Protein AF-A0A2Z6P3P8-F1 (afdb_monomer)

InterPro domains:
  IPR026992 Non-haem dioxygenase, N-terminal domain [PF14226] (1-54)
  IPR027443 Isopenicillin N synthase-like superfamily [G3DSA:2.60.120.330] (1-98)
  IPR027443 Isopenicillin N synthase-like superfamily [G3DSA:2.60.120.330] (99-161)
  IPR044861 Isopenicillin N synthase-like, Fe(2+) 2OG dioxygenase domain [PF03171] (94-130)
  IPR050295 Plant 2-oxoglutarate-dependent oxidoreductases [PTHR47991] (1-89)

Organism: Trifolium subterraneum (NCBI:txid3900)

Mean predicted aligned error: 6.06 Å

pLDDT: mean 86.42, std 10.72, range [53.69, 98.12]

Radius of gyration: 18.88 Å; Cα contacts (8 Å, |Δi|>4): 179; chains: 1; bounding box: 46×38×55 Å

Structure (mmCIF, N/CA/C/O backbone):
data_AF-A0A2Z6P3P8-F1
#
_entry.id   AF-A0A2Z6P3P8-F1
#
loop_
_atom_site.group_PDB
_atom_site.id
_atom_site.type_symbol
_atom_site.label_atom_id
_atom_site.label_alt_id
_atom_site.label_comp_id
_atom_site.label_asym_id
_atom_site.label_entity_id
_atom_site.label_seq_id
_atom_site.pdbx_PDB_ins_code
_atom_site.Cartn_x
_atom_site.Cartn_y
_atom_site.Cartn_z
_atom_site.occupancy
_atom_site.B_iso_or_equiv
_atom_site.auth_seq_id
_atom_site.auth_comp_id
_atom_site.auth_asym_id
_atom_site.auth_atom_id
_atom_site.pdbx_PDB_model_num
ATOM 1 N N . MET A 1 1 ? 9.567 -2.457 -23.715 1.00 76.31 1 MET A N 1
ATOM 2 C CA . MET A 1 1 ? 10.418 -1.290 -24.045 1.00 76.31 1 MET A CA 1
ATOM 3 C C . MET A 1 1 ? 11.880 -1.711 -23.979 1.00 76.31 1 MET A C 1
ATOM 5 O O . MET A 1 1 ? 12.210 -2.439 -23.042 1.00 76.31 1 MET A O 1
ATOM 9 N N . PRO A 1 2 ? 12.729 -1.276 -24.926 1.00 88.25 2 PRO A N 1
ATOM 10 C CA . PRO A 1 2 ? 14.183 -1.419 -24.839 1.00 88.25 2 PRO A CA 1
ATOM 11 C C . PRO A 1 2 ? 14.744 -0.870 -23.524 1.00 88.25 2 PRO A C 1
ATOM 13 O O . PRO A 1 2 ? 14.122 -0.011 -22.885 1.00 88.25 2 PRO A O 1
ATOM 16 N N . MET A 1 3 ? 15.900 -1.380 -23.104 1.00 88.12 3 MET A N 1
ATOM 17 C CA . MET A 1 3 ? 16.490 -1.041 -21.807 1.00 88.12 3 MET A CA 1
ATOM 18 C C . MET A 1 3 ? 16.792 0.458 -21.694 1.00 88.12 3 MET A C 1
ATOM 20 O O . MET A 1 3 ? 16.523 1.061 -20.660 1.00 88.12 3 MET A O 1
ATOM 24 N N . GLU A 1 4 ? 17.242 1.076 -22.780 1.00 89.31 4 GLU A N 1
ATOM 25 C CA . GLU A 1 4 ? 17.589 2.496 -22.877 1.00 89.31 4 GLU A CA 1
ATOM 26 C C . GLU A 1 4 ? 16.375 3.387 -22.588 1.00 89.31 4 GLU A C 1
ATOM 28 O O . GLU A 1 4 ? 16.493 4.401 -21.907 1.00 89.31 4 GLU A O 1
ATOM 33 N N . MET A 1 5 ? 15.182 2.980 -23.041 1.00 88.81 5 MET A N 1
ATOM 34 C CA . MET A 1 5 ? 13.940 3.691 -22.722 1.00 88.81 5 MET A CA 1
ATOM 35 C C . MET A 1 5 ? 13.542 3.497 -21.259 1.00 88.81 5 MET A C 1
ATOM 37 O O . MET A 1 5 ? 13.125 4.448 -20.606 1.00 88.81 5 MET A O 1
ATOM 41 N N . LYS A 1 6 ? 13.678 2.277 -20.718 1.00 89.44 6 LYS A N 1
ATOM 42 C CA . LYS A 1 6 ? 13.354 2.001 -19.307 1.00 89.44 6 LYS A CA 1
ATOM 43 C C . LYS A 1 6 ? 14.257 2.789 -18.352 1.00 89.44 6 LYS A C 1
ATOM 45 O O . LYS A 1 6 ? 13.781 3.275 -17.330 1.00 89.44 6 LYS A O 1
ATOM 50 N N . GLN A 1 7 ? 15.532 2.963 -18.704 1.00 90.12 7 GLN A N 1
ATOM 51 C CA . GLN A 1 7 ? 16.510 3.705 -17.902 1.00 90.12 7 GLN A CA 1
ATOM 52 C C . GLN A 1 7 ? 16.176 5.193 -17.745 1.00 90.12 7 GLN A C 1
ATOM 54 O O . GLN A 1 7 ? 16.501 5.769 -16.711 1.00 90.12 7 GLN A O 1
ATOM 59 N N . GLN A 1 8 ? 15.463 5.803 -18.698 1.00 91.38 8 GLN A N 1
ATOM 60 C CA . GLN A 1 8 ? 14.979 7.188 -18.560 1.00 91.38 8 GLN A CA 1
ATOM 61 C C . GLN A 1 8 ? 14.048 7.357 -17.354 1.00 91.38 8 GLN A C 1
ATOM 63 O O . GLN A 1 8 ? 13.955 8.436 -16.772 1.00 91.38 8 GLN A O 1
ATOM 68 N N . TYR A 1 9 ? 13.394 6.268 -16.958 1.00 92.75 9 TYR A N 1
ATOM 69 C CA . TYR A 1 9 ? 12.487 6.214 -15.826 1.00 92.75 9 TYR A CA 1
ATOM 70 C C . TYR A 1 9 ? 13.101 5.530 -14.608 1.00 92.75 9 TYR A C 1
ATOM 72 O O . TYR A 1 9 ? 12.368 5.231 -13.670 1.00 92.75 9 TYR A O 1
ATOM 80 N N . ALA A 1 10 ? 14.409 5.255 -14.600 1.00 91.62 10 ALA A N 1
ATOM 81 C CA . ALA A 1 10 ? 15.055 4.557 -13.497 1.00 91.62 10 ALA A CA 1
ATOM 82 C C . ALA A 1 10 ? 14.809 5.271 -12.160 1.00 91.62 10 ALA A C 1
ATOM 84 O O . ALA A 1 10 ? 14.754 6.504 -12.078 1.00 91.62 10 ALA A O 1
ATOM 85 N N . ASN A 1 11 ? 14.646 4.486 -11.106 1.00 91.00 11 ASN A N 1
ATOM 86 C CA . ASN A 1 11 ? 14.575 4.990 -9.744 1.00 91.00 11 ASN A CA 1
ATOM 87 C C . ASN A 1 11 ? 15.940 5.518 -9.253 1.00 91.00 11 ASN A C 1
ATOM 89 O O . ASN A 1 11 ? 16.913 5.574 -10.007 1.00 91.00 11 ASN A O 1
ATOM 93 N N . SER A 1 12 ? 16.009 5.964 -7.997 1.00 85.12 12 SER A N 1
ATOM 94 C CA . SER A 1 12 ? 17.255 6.431 -7.377 1.00 85.12 12 SER A CA 1
ATOM 95 C C . SER A 1 12 ? 17.500 5.715 -6.043 1.00 85.12 12 SER A C 1
ATOM 97 O O . SER A 1 12 ? 16.593 5.097 -5.493 1.00 85.12 12 SER A O 1
ATOM 99 N N . PRO A 1 13 ? 18.690 5.848 -5.433 1.00 80.62 13 PRO A N 1
ATOM 100 C CA . PRO A 1 13 ? 18.918 5.328 -4.083 1.00 80.62 13 PRO A CA 1
ATOM 101 C C . PRO A 1 13 ? 18.002 5.932 -3.002 1.00 80.62 13 PRO A C 1
ATOM 103 O O . PRO A 1 13 ? 17.886 5.369 -1.918 1.00 80.62 13 PRO A O 1
ATOM 106 N N . THR A 1 14 ? 17.366 7.078 -3.270 1.00 79.88 14 THR A N 1
ATOM 107 C CA . THR A 1 14 ? 16.515 7.799 -2.309 1.00 79.88 14 THR A CA 1
ATOM 108 C C . THR A 1 14 ? 15.022 7.519 -2.478 1.00 79.88 14 THR A C 1
ATOM 110 O O . THR A 1 14 ? 14.249 7.795 -1.562 1.00 79.88 14 THR A O 1
ATOM 113 N N . THR A 1 15 ? 14.590 6.968 -3.616 1.00 82.75 15 THR A N 1
ATOM 114 C CA . THR A 1 15 ? 13.186 6.623 -3.873 1.00 82.75 15 THR A CA 1
ATOM 115 C C . THR A 1 15 ? 13.066 5.394 -4.761 1.00 82.75 15 THR A C 1
ATOM 117 O O . THR A 1 15 ? 13.853 5.190 -5.676 1.00 82.75 15 THR A O 1
ATOM 120 N N . TYR A 1 16 ? 12.020 4.604 -4.538 1.00 84.00 16 TYR A N 1
ATOM 121 C CA . TYR A 1 16 ? 11.693 3.456 -5.381 1.00 84.00 16 TYR A CA 1
ATOM 122 C C . TYR A 1 16 ? 10.842 3.846 -6.596 1.00 84.00 16 TYR A C 1
ATOM 124 O O . TYR A 1 16 ? 10.565 2.985 -7.422 1.00 84.00 16 TYR A O 1
ATOM 132 N N . GLU A 1 17 ? 10.415 5.108 -6.710 1.00 91.94 17 GLU A N 1
ATOM 133 C CA . GLU A 1 17 ? 9.597 5.576 -7.829 1.00 91.94 17 GLU A CA 1
ATOM 134 C C . GLU A 1 17 ? 10.347 5.501 -9.165 1.00 91.94 17 GLU A C 1
ATOM 136 O O . GLU A 1 17 ? 11.476 5.978 -9.302 1.00 91.94 17 GLU A O 1
ATOM 141 N N . GLY A 1 18 ? 9.679 4.924 -10.161 1.00 93.81 18 GLY A N 1
ATOM 142 C CA . GLY A 1 18 ? 10.226 4.611 -11.470 1.00 93.81 18 GLY A CA 1
ATOM 143 C C . GLY A 1 18 ? 10.543 3.125 -11.645 1.00 93.81 18 GLY A C 1
ATOM 144 O O . GLY A 1 18 ? 10.091 2.264 -10.887 1.00 93.81 18 GLY A O 1
ATOM 145 N N . TYR A 1 19 ? 11.316 2.834 -12.685 1.00 93.50 19 TYR A N 1
ATOM 146 C CA . TYR A 1 19 ? 11.790 1.500 -13.036 1.00 93.50 19 TYR A CA 1
ATOM 147 C C . TYR A 1 19 ? 12.952 1.058 -12.139 1.00 93.50 19 TYR A C 1
ATOM 149 O O . TYR A 1 19 ? 13.876 1.829 -11.875 1.00 93.50 19 TYR A O 1
ATOM 157 N N . GLY A 1 20 ? 12.940 -0.203 -11.716 1.00 89.88 20 GLY A N 1
ATOM 158 C CA . GLY A 1 20 ? 14.024 -0.815 -10.957 1.00 89.88 20 GLY A CA 1
ATOM 159 C C . GLY A 1 20 ? 14.044 -2.334 -11.076 1.00 89.88 20 GLY A C 1
ATOM 160 O O . GLY A 1 20 ? 13.063 -2.954 -11.470 1.00 89.88 20 GLY A O 1
ATOM 161 N N . SER A 1 21 ? 15.175 -2.931 -10.709 1.00 80.94 21 SER A N 1
ATOM 162 C CA . SER A 1 21 ? 15.396 -4.387 -10.702 1.00 80.94 21 SER A CA 1
ATOM 163 C C . SER A 1 21 ? 15.927 -4.904 -9.360 1.00 80.94 21 SER A C 1
ATOM 165 O O . SER A 1 21 ? 16.334 -6.055 -9.236 1.00 80.94 21 SER A O 1
ATOM 167 N N . ARG A 1 22 ? 15.987 -4.032 -8.341 1.00 69.19 22 ARG A N 1
ATOM 168 C CA . ARG A 1 22 ? 16.572 -4.333 -7.029 1.00 69.19 22 ARG A CA 1
ATOM 169 C C . ARG A 1 22 ? 15.714 -3.767 -5.908 1.00 69.19 22 ARG A C 1
ATOM 171 O O . ARG A 1 22 ? 15.564 -2.554 -5.799 1.00 69.19 22 ARG A O 1
ATOM 178 N N . LEU A 1 23 ? 15.219 -4.644 -5.042 1.00 61.22 23 LEU A N 1
ATOM 179 C CA . LEU A 1 23 ? 14.704 -4.284 -3.724 1.00 61.22 23 LEU A CA 1
ATOM 180 C C . LEU A 1 23 ? 15.724 -4.767 -2.684 1.00 61.22 23 LEU A C 1
ATOM 182 O O . LEU A 1 23 ? 15.666 -5.898 -2.223 1.00 61.22 23 LEU A O 1
ATOM 186 N N . GLY A 1 24 ? 16.721 -3.936 -2.374 1.00 55.34 24 GLY A N 1
ATOM 187 C CA . GLY A 1 24 ? 17.776 -4.276 -1.413 1.00 55.34 24 GLY A CA 1
ATOM 188 C C . GLY A 1 24 ? 19.022 -3.410 -1.590 1.00 55.34 24 GLY A C 1
ATOM 189 O O . GLY A 1 24 ? 19.514 -3.249 -2.704 1.00 55.34 24 GLY A O 1
ATOM 190 N N . VAL A 1 25 ? 19.515 -2.830 -0.493 1.00 57.59 25 VAL A N 1
ATOM 191 C CA . VAL A 1 25 ? 20.665 -1.901 -0.480 1.00 57.59 25 VAL A CA 1
ATOM 192 C C . VAL A 1 25 ? 21.932 -2.512 0.129 1.00 57.59 25 VAL A C 1
ATOM 194 O O . VAL A 1 25 ? 22.992 -1.892 0.098 1.00 57.59 25 VAL A O 1
ATOM 197 N N . GLU A 1 26 ? 21.845 -3.732 0.663 1.00 65.56 26 GLU A N 1
ATOM 198 C CA . GLU A 1 26 ? 22.943 -4.389 1.373 1.00 65.56 26 GLU A CA 1
ATOM 199 C C . GLU A 1 26 ? 23.699 -5.378 0.477 1.00 65.56 26 GLU A C 1
ATOM 201 O O . GLU A 1 26 ? 23.117 -6.194 -0.244 1.00 65.56 26 GLU A O 1
ATOM 206 N N . LYS A 1 27 ? 25.033 -5.324 0.536 1.00 69.56 27 LYS A N 1
ATOM 207 C CA . LYS A 1 27 ? 25.907 -6.257 -0.182 1.00 69.56 27 LYS A CA 1
ATOM 208 C C . LYS A 1 27 ? 25.707 -7.674 0.368 1.00 69.56 27 LYS A C 1
ATOM 210 O O . LYS A 1 27 ? 25.927 -7.907 1.550 1.00 69.56 27 LYS A O 1
ATOM 215 N N . GLY A 1 28 ? 25.352 -8.618 -0.506 1.00 72.44 28 GLY A N 1
ATOM 216 C CA . GLY A 1 28 ? 25.096 -10.017 -0.135 1.00 72.44 28 GLY A CA 1
ATOM 217 C C . GLY A 1 28 ? 23.637 -10.327 0.214 1.00 72.44 28 GLY A C 1
ATOM 218 O O . GLY A 1 28 ? 23.340 -11.462 0.579 1.00 72.44 28 GLY A O 1
ATOM 219 N N . ALA A 1 29 ? 22.728 -9.357 0.082 1.00 72.69 29 ALA A N 1
ATOM 220 C CA . ALA A 1 29 ? 21.299 -9.606 0.218 1.00 72.69 29 ALA A CA 1
ATOM 221 C C . ALA A 1 29 ? 20.787 -10.577 -0.863 1.00 72.69 29 ALA A C 1
ATOM 223 O O . ALA A 1 29 ? 21.230 -10.540 -2.014 1.00 72.69 29 ALA A O 1
ATOM 224 N N . ILE A 1 30 ? 19.825 -11.424 -0.489 1.00 76.19 30 ILE A N 1
ATOM 225 C CA . ILE A 1 30 ? 19.063 -12.241 -1.439 1.00 76.19 30 ILE A CA 1
ATOM 226 C C . ILE A 1 30 ? 18.201 -11.293 -2.276 1.00 76.19 30 ILE A C 1
ATOM 228 O O . ILE A 1 30 ? 17.499 -10.449 -1.720 1.00 76.19 30 ILE A O 1
ATOM 232 N N . LEU A 1 31 ? 18.275 -11.422 -3.600 1.00 78.94 31 LEU A N 1
ATOM 233 C CA . LEU A 1 31 ? 17.547 -10.574 -4.541 1.00 78.94 31 LEU A CA 1
ATOM 234 C C . LEU A 1 31 ? 16.349 -11.322 -5.123 1.00 78.94 31 LEU A C 1
ATOM 236 O O . LEU A 1 31 ? 16.454 -12.502 -5.461 1.00 78.94 31 LEU A O 1
ATOM 240 N N . ASP A 1 32 ? 15.238 -10.608 -5.285 1.00 84.44 32 ASP A N 1
ATOM 241 C CA . ASP A 1 32 ? 14.079 -11.115 -6.010 1.00 84.44 32 ASP A CA 1
ATOM 242 C C . ASP A 1 32 ? 14.387 -11.223 -7.507 1.00 84.44 32 ASP A C 1
ATOM 244 O O . ASP A 1 32 ? 15.009 -10.342 -8.106 1.00 84.44 32 ASP A O 1
ATOM 248 N N . TRP A 1 33 ? 13.899 -12.292 -8.136 1.00 89.38 33 TRP A N 1
ATOM 249 C CA . TRP A 1 33 ? 13.938 -12.439 -9.589 1.00 89.38 33 TRP A CA 1
ATOM 250 C C . TRP A 1 33 ? 12.772 -11.673 -10.223 1.00 89.38 33 TRP A C 1
ATOM 252 O O . TRP A 1 33 ? 11.768 -12.254 -10.642 1.00 89.38 33 TRP A O 1
ATOM 262 N N . SER A 1 34 ? 12.870 -10.344 -10.231 1.00 90.12 34 SER A N 1
ATOM 263 C CA . SER A 1 34 ? 11.844 -9.473 -10.803 1.00 90.12 34 SER A CA 1
ATOM 264 C C . SER A 1 34 ? 12.368 -8.081 -11.137 1.00 90.12 34 SER A C 1
ATOM 266 O O . SER A 1 34 ? 13.120 -7.490 -10.364 1.00 90.12 34 SER A O 1
ATOM 268 N N . ASP A 1 35 ? 11.845 -7.520 -12.222 1.00 91.75 35 ASP A N 1
ATOM 269 C CA . ASP A 1 35 ? 11.819 -6.078 -12.442 1.00 91.75 35 ASP A CA 1
ATOM 270 C C . ASP A 1 35 ? 10.525 -5.487 -11.862 1.00 91.75 35 ASP A C 1
ATOM 272 O O . ASP A 1 35 ? 9.483 -6.146 -11.830 1.00 91.75 35 ASP A O 1
ATOM 276 N N . TYR A 1 36 ? 10.560 -4.217 -11.463 1.00 91.88 36 TYR A N 1
ATOM 277 C CA . TYR A 1 36 ? 9.380 -3.470 -11.046 1.00 91.88 36 TYR A CA 1
ATOM 278 C C . TYR A 1 36 ? 9.346 -2.067 -11.649 1.00 91.88 36 TYR A C 1
ATOM 280 O O . TYR A 1 36 ? 10.353 -1.492 -12.064 1.00 91.88 36 TYR A O 1
ATOM 288 N N . TYR A 1 37 ? 8.144 -1.503 -11.661 1.00 93.38 37 TYR A N 1
ATOM 289 C CA . TYR A 1 37 ? 7.905 -0.105 -11.967 1.00 93.38 37 TYR A CA 1
ATOM 290 C C . TYR A 1 37 ? 6.933 0.441 -10.927 1.00 93.38 37 TYR A C 1
ATOM 292 O O . TYR A 1 37 ? 5.803 -0.037 -10.827 1.00 93.38 37 TYR A O 1
ATOM 300 N N . PHE A 1 38 ? 7.371 1.407 -10.124 1.00 92.69 38 PHE A N 1
ATOM 301 C CA . PHE A 1 38 ? 6.561 1.977 -9.049 1.00 92.69 38 PHE A CA 1
ATOM 302 C C . PHE A 1 38 ? 6.160 3.412 -9.389 1.00 92.69 38 PHE A C 1
ATOM 304 O O . PHE A 1 38 ? 7.005 4.206 -9.790 1.00 92.69 38 PHE A O 1
ATOM 311 N N . MET A 1 39 ? 4.885 3.761 -9.217 1.00 93.25 39 MET A N 1
ATOM 312 C CA . MET A 1 39 ? 4.365 5.104 -9.493 1.00 93.25 39 MET A CA 1
ATOM 313 C C . MET A 1 39 ? 3.445 5.559 -8.371 1.00 93.25 39 MET A C 1
ATOM 315 O O . MET A 1 39 ? 2.621 4.783 -7.881 1.00 93.25 39 MET A O 1
ATOM 319 N N . HIS A 1 40 ? 3.528 6.839 -8.021 1.00 92.94 40 HIS A N 1
ATOM 320 C CA . HIS A 1 40 ? 2.510 7.477 -7.201 1.00 92.94 40 HIS A CA 1
ATOM 321 C C . HIS A 1 40 ? 1.341 7.941 -8.073 1.00 92.94 40 HIS A C 1
ATOM 323 O O . HIS A 1 40 ? 1.520 8.738 -8.992 1.00 92.94 40 HIS A O 1
ATOM 329 N N . TYR A 1 41 ? 0.139 7.434 -7.782 1.00 93.44 41 TYR A N 1
ATOM 330 C CA . TYR A 1 41 ? -1.096 7.888 -8.430 1.00 93.44 41 TYR A CA 1
ATOM 331 C C . TYR A 1 41 ? -1.735 9.065 -7.689 1.00 93.44 41 TYR A C 1
ATOM 333 O O . TYR A 1 41 ? -2.053 10.086 -8.295 1.00 93.44 41 TYR A O 1
ATOM 341 N N . LEU A 1 42 ? -1.897 8.928 -6.369 1.00 92.31 42 LEU A N 1
ATOM 342 C CA . LEU A 1 42 ? -2.471 9.947 -5.496 1.00 92.31 42 LEU A CA 1
ATOM 343 C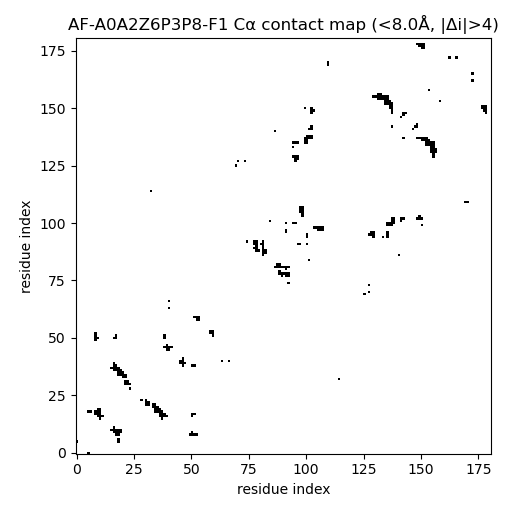 C . LEU A 1 42 ? -1.610 10.168 -4.243 1.00 92.31 42 LEU A C 1
ATOM 345 O O . LEU A 1 42 ? -0.920 9.240 -3.808 1.00 92.31 42 LEU A O 1
ATOM 349 N N . PRO A 1 43 ? -1.703 11.364 -3.626 1.00 91.69 43 PRO A N 1
ATOM 350 C CA . PRO A 1 43 ? -2.365 12.569 -4.151 1.00 91.69 43 PRO A CA 1
ATOM 351 C C . PRO A 1 43 ? -1.643 13.134 -5.386 1.00 91.69 43 PRO A C 1
ATOM 353 O O . PRO A 1 43 ? -0.482 12.811 -5.624 1.00 91.69 43 PRO A O 1
ATOM 356 N N . SER A 1 44 ? -2.303 14.008 -6.159 1.00 90.88 44 SER A N 1
ATOM 357 C CA . SER A 1 44 ? -1.733 14.575 -7.397 1.00 90.88 44 SER A CA 1
ATOM 358 C C . SER A 1 44 ? -0.394 15.291 -7.192 1.00 90.88 44 SER A C 1
ATOM 360 O O . SER A 1 44 ? 0.403 15.359 -8.119 1.00 90.88 44 SER A O 1
ATOM 362 N N . SER A 1 45 ? -0.121 15.796 -5.984 1.00 91.75 45 SER A N 1
ATOM 363 C CA . SER A 1 45 ? 1.160 16.418 -5.628 1.00 91.75 45 SER A CA 1
ATOM 364 C C . SER A 1 45 ? 2.344 15.447 -5.619 1.00 91.75 45 SER A C 1
ATOM 366 O O . SER A 1 45 ? 3.479 15.896 -5.736 1.00 91.75 45 SER A O 1
ATOM 368 N N . LEU A 1 46 ? 2.099 14.140 -5.479 1.00 90.38 46 LEU A N 1
ATOM 369 C CA . LEU A 1 46 ? 3.135 13.106 -5.568 1.00 90.38 46 LEU A CA 1
ATOM 370 C C . LEU A 1 46 ? 3.299 12.552 -6.985 1.00 90.38 46 LEU A C 1
ATOM 372 O O . LEU A 1 46 ? 4.214 11.775 -7.225 1.00 90.38 46 LEU A O 1
ATOM 376 N N . LYS A 1 47 ? 2.415 12.908 -7.920 1.00 91.56 47 LYS A N 1
ATOM 377 C CA . LYS A 1 47 ? 2.441 12.355 -9.269 1.00 91.56 47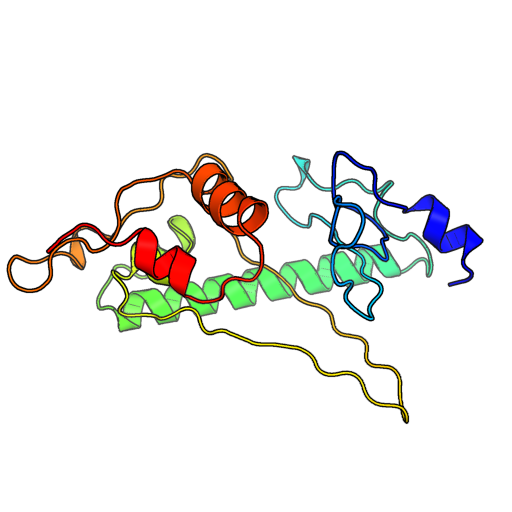 LYS A CA 1
ATOM 378 C C . LYS A 1 47 ? 3.532 13.033 -10.099 1.00 91.56 47 LYS A C 1
ATOM 380 O O . LYS A 1 47 ? 3.355 14.161 -10.558 1.00 91.56 47 LYS A O 1
ATOM 385 N N . ASP A 1 48 ? 4.636 12.333 -10.343 1.00 90.94 48 ASP A N 1
ATOM 386 C CA . ASP A 1 48 ? 5.710 12.823 -11.210 1.00 90.94 48 ASP A CA 1
ATOM 387 C C . ASP A 1 48 ? 5.583 12.276 -12.640 1.00 90.94 48 ASP A C 1
ATOM 389 O O . ASP A 1 48 ? 5.998 11.158 -12.946 1.00 90.94 48 ASP A O 1
ATOM 393 N N . TYR A 1 49 ? 5.076 13.089 -13.571 1.00 88.69 49 TYR A N 1
ATOM 394 C CA . TYR A 1 49 ? 4.977 12.682 -14.977 1.00 88.69 49 TYR A CA 1
ATOM 395 C C . TYR A 1 49 ? 6.332 12.395 -15.638 1.00 88.69 49 TYR A C 1
ATOM 397 O O . TYR A 1 49 ? 6.362 11.676 -16.637 1.00 88.69 49 TYR A O 1
ATOM 405 N N . LYS A 1 50 ? 7.458 12.888 -15.106 1.00 90.06 50 LYS A N 1
ATOM 406 C CA . LYS A 1 50 ? 8.794 12.506 -15.600 1.00 90.06 50 LYS A CA 1
ATOM 407 C C . LYS A 1 50 ? 9.099 11.041 -15.301 1.00 90.06 50 LYS A C 1
ATOM 409 O O . LYS A 1 50 ? 9.850 10.419 -16.043 1.00 90.06 50 LYS A O 1
ATOM 414 N N . LYS A 1 51 ? 8.483 10.484 -14.255 1.00 91.44 51 LYS A N 1
ATOM 415 C CA . LYS A 1 51 ? 8.549 9.069 -13.873 1.00 91.44 51 LYS A CA 1
ATOM 416 C C . LYS A 1 51 ? 7.420 8.234 -14.461 1.00 91.44 51 LYS A C 1
ATOM 418 O O . LYS A 1 51 ? 7.433 7.026 -14.278 1.00 91.44 51 LYS A O 1
ATOM 423 N N . TRP A 1 52 ? 6.458 8.819 -15.171 1.00 91.81 52 TRP A N 1
ATOM 424 C CA . TRP A 1 52 ? 5.377 8.071 -15.817 1.00 91.81 52 TRP A CA 1
ATOM 425 C C . TRP A 1 52 ? 5.700 7.812 -17.294 1.00 91.81 52 TRP A C 1
ATOM 427 O O . TRP A 1 52 ? 5.976 8.775 -18.029 1.00 91.81 52 TRP A O 1
ATOM 437 N N . PRO A 1 53 ? 5.611 6.553 -17.765 1.00 91.19 53 PRO A N 1
ATOM 438 C CA . PRO A 1 53 ? 5.967 6.208 -19.134 1.00 91.19 53 PRO A CA 1
ATOM 439 C C . PRO A 1 53 ? 5.041 6.925 -20.121 1.00 91.19 53 PRO A C 1
ATOM 441 O O . PRO A 1 53 ? 3.822 6.920 -19.969 1.00 91.19 53 PRO A O 1
ATOM 444 N N . ALA A 1 54 ? 5.630 7.584 -21.119 1.00 89.25 54 ALA A N 1
ATOM 445 C CA . ALA A 1 54 ? 4.895 8.343 -22.138 1.00 89.25 54 ALA A CA 1
ATOM 446 C C . ALA A 1 54 ? 4.632 7.540 -23.421 1.00 89.25 54 ALA A C 1
ATOM 448 O O . ALA A 1 54 ? 3.938 8.022 -24.310 1.00 89.25 54 ALA A O 1
ATOM 449 N N . SER A 1 55 ? 5.232 6.352 -23.531 1.00 89.25 55 SER A N 1
ATOM 450 C CA . SER A 1 55 ? 5.093 5.456 -24.675 1.00 89.25 55 SER A CA 1
ATOM 451 C C . SER A 1 55 ? 4.465 4.129 -24.227 1.00 89.25 55 SER A C 1
ATOM 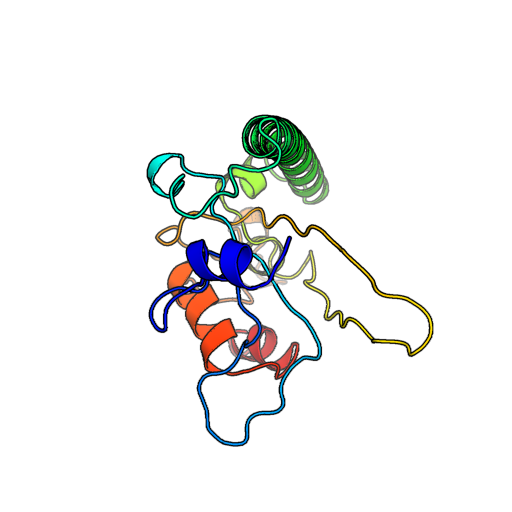453 O O . SER A 1 55 ? 4.928 3.565 -23.229 1.00 89.25 55 SER A O 1
ATOM 455 N N . PRO A 1 56 ? 3.438 3.616 -24.932 1.00 90.81 56 PRO A N 1
ATOM 456 C CA . PRO A 1 56 ? 2.734 4.263 -26.052 1.00 90.81 56 PRO A CA 1
ATOM 457 C C . PRO A 1 56 ? 2.042 5.573 -25.625 1.00 90.81 56 PRO A C 1
ATOM 459 O O . PRO A 1 56 ? 1.881 5.816 -24.434 1.00 90.81 56 PRO A O 1
ATOM 462 N N . SER A 1 57 ? 1.640 6.433 -26.567 1.00 90.44 57 SER A N 1
ATOM 463 C CA . SER A 1 57 ? 1.091 7.770 -26.252 1.00 90.44 57 SER A CA 1
ATOM 464 C C . SER A 1 57 ? -0.137 7.738 -25.331 1.00 90.44 57 SER A C 1
ATOM 466 O O . SER A 1 57 ? -0.324 8.649 -24.529 1.00 90.44 57 SER A O 1
ATOM 468 N N . SER A 1 58 ? -0.928 6.663 -25.389 1.00 93.69 58 SER A N 1
ATOM 469 C CA . SER A 1 58 ? -2.089 6.420 -24.523 1.00 93.69 58 SER A CA 1
ATOM 470 C C . SER A 1 58 ? -1.735 5.936 -23.113 1.00 93.69 58 SER A C 1
ATOM 472 O O . SER A 1 58 ? -2.606 5.852 -22.255 1.00 93.69 58 SER A O 1
ATOM 474 N N . CYS A 1 59 ? -0.470 5.613 -22.837 1.00 90.75 59 CYS A N 1
ATOM 475 C CA . CYS A 1 59 ? -0.058 4.926 -21.612 1.00 90.75 59 CYS A CA 1
ATOM 476 C C . CYS A 1 59 ? -0.475 5.684 -20.343 1.00 90.75 59 CYS A C 1
ATOM 478 O O . CYS A 1 59 ? -1.054 5.102 -19.428 1.00 90.75 59 CYS A O 1
ATOM 480 N N . ARG A 1 60 ? -0.250 7.002 -20.309 1.00 92.62 60 ARG A N 1
ATOM 481 C CA . ARG A 1 60 ? -0.602 7.839 -19.150 1.00 92.62 60 ARG A CA 1
ATOM 482 C C . ARG A 1 60 ? -2.108 7.941 -18.940 1.00 92.62 60 ARG A C 1
ATOM 484 O O . ARG A 1 60 ? -2.555 7.835 -17.806 1.00 92.62 60 ARG A O 1
ATOM 491 N N . GLU A 1 61 ? -2.860 8.108 -20.025 1.00 94.25 61 GLU A N 1
ATOM 492 C CA . GLU A 1 61 ? -4.323 8.176 -19.997 1.00 94.25 61 GLU A CA 1
ATOM 493 C C . GLU A 1 61 ? -4.924 6.866 -19.476 1.00 94.25 61 GLU A C 1
ATOM 495 O O . GLU A 1 61 ? -5.738 6.885 -18.556 1.00 94.25 61 GLU A O 1
ATOM 500 N N . VAL A 1 62 ? -4.436 5.726 -19.974 1.00 94.56 62 VAL A N 1
ATOM 501 C CA . VAL A 1 62 ? -4.868 4.395 -19.526 1.00 94.56 62 VAL A CA 1
ATOM 502 C C . VAL A 1 62 ? -4.557 4.180 -18.043 1.00 94.56 62 VAL A C 1
ATOM 504 O O . VAL A 1 62 ? -5.412 3.700 -17.300 1.00 94.56 62 VAL A O 1
ATOM 507 N N . PHE A 1 63 ? -3.357 4.549 -17.576 1.00 93.00 63 PHE A N 1
ATOM 508 C CA . PHE A 1 63 ? -3.023 4.453 -16.150 1.00 93.00 63 PHE A CA 1
ATOM 509 C C . PHE A 1 63 ? -3.893 5.367 -15.283 1.00 93.00 63 PHE A C 1
ATOM 511 O O . PHE A 1 63 ? -4.255 4.979 -14.170 1.00 93.00 63 PHE A O 1
ATOM 518 N N . ASP A 1 64 ? -4.245 6.551 -15.779 1.00 93.44 64 ASP A N 1
ATOM 519 C CA . ASP A 1 64 ? -5.124 7.478 -15.073 1.00 93.44 64 ASP A CA 1
ATOM 520 C C . ASP A 1 64 ? -6.555 6.962 -14.954 1.00 93.44 64 ASP A C 1
ATOM 522 O O . ASP A 1 64 ? -7.137 7.019 -13.865 1.00 93.44 64 ASP A O 1
ATOM 526 N N . GLU A 1 65 ? -7.110 6.427 -16.041 1.00 96.38 65 GLU A N 1
ATOM 527 C CA . GLU A 1 65 ? -8.436 5.813 -16.044 1.00 96.38 65 GLU A CA 1
ATOM 528 C C . GLU A 1 65 ? -8.475 4.588 -15.124 1.00 96.38 65 GLU A C 1
ATOM 530 O O . GLU A 1 65 ? -9.344 4.480 -14.255 1.00 96.38 65 GLU A O 1
ATOM 535 N N . TYR A 1 66 ? -7.477 3.710 -15.232 1.00 95.75 66 TYR A N 1
ATOM 536 C CA . TYR A 1 66 ? -7.365 2.532 -14.377 1.00 95.75 66 TYR A CA 1
ATOM 537 C C . TYR A 1 66 ? -7.232 2.907 -12.895 1.00 95.75 66 TYR A C 1
ATOM 539 O O . TYR A 1 66 ? -7.948 2.368 -12.048 1.00 95.75 66 TYR A O 1
ATOM 547 N N . GLY A 1 67 ? -6.370 3.876 -12.566 1.00 95.38 67 GLY A N 1
ATOM 548 C CA . GLY A 1 67 ? -6.210 4.384 -11.203 1.00 95.38 67 GLY A CA 1
ATOM 549 C C . GLY A 1 67 ? -7.513 4.956 -10.640 1.00 95.38 67 GLY A C 1
ATOM 550 O O . GLY A 1 67 ? -7.864 4.685 -9.489 1.00 95.38 67 GLY A O 1
ATOM 551 N N . LYS A 1 68 ? -8.281 5.679 -11.462 1.00 96.81 68 LYS A N 1
ATOM 552 C CA . LYS A 1 68 ? -9.574 6.259 -11.074 1.00 96.81 68 LYS A CA 1
ATOM 553 C C . LYS A 1 68 ? -10.583 5.173 -10.716 1.00 96.81 68 LYS A C 1
ATOM 555 O O . LYS A 1 68 ? -11.256 5.275 -9.686 1.00 96.81 68 LYS A O 1
ATOM 560 N N . GLU A 1 69 ? -10.684 4.128 -11.532 1.00 98.12 69 GLU A N 1
ATOM 561 C CA . GLU A 1 69 ? -11.595 3.013 -11.259 1.00 98.12 69 GLU A CA 1
ATOM 562 C C . GLU A 1 69 ? -11.156 2.189 -10.043 1.00 98.12 69 GLU A C 1
ATOM 564 O O . GLU A 1 69 ? -11.997 1.791 -9.231 1.00 98.12 69 GLU A O 1
ATOM 569 N N . LEU A 1 70 ? -9.849 2.017 -9.832 1.00 96.69 70 LEU A N 1
ATOM 570 C CA . LEU A 1 70 ? -9.328 1.355 -8.637 1.00 96.69 70 LEU A CA 1
ATOM 571 C C . LEU A 1 70 ? -9.573 2.137 -7.350 1.00 96.69 70 LEU A C 1
ATOM 573 O O . LEU A 1 70 ? -9.861 1.520 -6.324 1.00 96.69 70 LEU A O 1
ATOM 577 N N . VAL A 1 71 ? -9.518 3.471 -7.375 1.00 95.25 71 VAL A N 1
ATOM 578 C CA . VAL A 1 71 ? -9.891 4.293 -6.212 1.00 95.25 71 VAL A CA 1
ATOM 579 C C . VAL A 1 71 ? -11.365 4.102 -5.873 1.00 95.25 71 VAL A C 1
ATOM 581 O O . VAL A 1 71 ? -11.694 3.857 -4.713 1.00 95.25 71 VAL A O 1
ATOM 584 N N . LYS A 1 72 ? -12.257 4.128 -6.873 1.00 96.25 72 LYS A N 1
ATOM 585 C CA . LYS A 1 72 ? -13.691 3.870 -6.658 1.00 96.25 72 LYS A CA 1
ATOM 586 C C . LYS A 1 72 ? -13.934 2.476 -6.083 1.00 96.25 72 LYS A C 1
ATOM 588 O O . LYS A 1 72 ? -14.724 2.323 -5.153 1.00 96.25 72 LYS A O 1
ATOM 593 N N . LEU A 1 73 ? -13.274 1.457 -6.636 1.00 96.62 73 LEU A N 1
ATOM 594 C CA . LEU A 1 73 ? -13.384 0.085 -6.146 1.00 96.62 73 LEU A CA 1
ATOM 595 C C . LEU A 1 73 ? -12.876 -0.034 -4.706 1.00 96.62 73 LEU A C 1
ATOM 597 O O . LEU A 1 73 ? -13.575 -0.594 -3.866 1.00 96.62 73 LEU A O 1
ATOM 601 N N . SER A 1 74 ? -11.705 0.532 -4.413 1.00 94.31 74 SER A N 1
ATOM 602 C CA . SER A 1 74 ? -11.097 0.502 -3.079 1.00 94.31 74 SER A CA 1
ATOM 603 C C . SER A 1 74 ? -11.988 1.188 -2.046 1.00 94.31 74 SER A C 1
ATOM 605 O O . SER A 1 74 ? -12.242 0.605 -0.995 1.00 94.31 74 SER A O 1
ATOM 607 N N . GLY A 1 75 ? -12.547 2.360 -2.369 1.00 93.25 75 GLY A N 1
ATOM 608 C CA . GLY A 1 75 ? -13.503 3.060 -1.505 1.00 93.25 75 GLY A CA 1
ATOM 609 C C . GLY A 1 75 ? -14.742 2.210 -1.207 1.00 93.25 75 GLY A C 1
ATOM 610 O O . GLY A 1 75 ? -15.098 2.025 -0.046 1.00 93.25 75 GLY A O 1
ATOM 611 N N . ARG A 1 76 ? -15.351 1.583 -2.227 1.00 95.75 76 ARG A N 1
ATOM 612 C CA . ARG A 1 76 ? -16.485 0.656 -2.021 1.00 95.75 76 ARG A CA 1
ATOM 613 C C . ARG A 1 76 ? -16.121 -0.523 -1.116 1.00 95.75 76 ARG A C 1
ATOM 615 O O . ARG A 1 76 ? -16.901 -0.870 -0.235 1.00 95.75 76 ARG A O 1
ATOM 622 N N . LEU A 1 77 ? -14.946 -1.125 -1.308 1.00 95.12 77 LEU A N 1
ATOM 623 C CA . LEU A 1 77 ? -14.478 -2.228 -0.465 1.00 95.12 77 LEU A CA 1
ATOM 624 C C . LEU A 1 77 ? -14.266 -1.780 0.985 1.00 95.12 77 LEU A C 1
ATOM 626 O O . LEU A 1 77 ? -14.688 -2.486 1.897 1.00 95.12 77 LEU A O 1
ATOM 630 N N . MET A 1 78 ? -13.671 -0.604 1.214 1.00 93.25 78 MET A N 1
ATOM 631 C CA . MET A 1 78 ? -13.482 -0.074 2.569 1.00 93.25 78 MET A CA 1
ATOM 632 C C . MET A 1 78 ? -14.814 0.164 3.279 1.00 93.25 78 MET A C 1
ATOM 634 O O . MET A 1 78 ? -14.939 -0.193 4.448 1.00 93.25 78 MET A O 1
ATOM 638 N N . LYS A 1 79 ? -15.829 0.671 2.571 1.00 94.44 79 LYS A N 1
ATOM 639 C CA . LYS A 1 79 ? -17.181 0.850 3.123 1.00 94.44 79 LYS A CA 1
ATOM 640 C C . LYS A 1 79 ? -17.818 -0.464 3.561 1.00 94.44 79 LYS A C 1
ATOM 642 O O . LYS A 1 79 ? -18.312 -0.571 4.680 1.00 94.44 79 LYS A O 1
ATOM 647 N N . VAL A 1 80 ? -17.734 -1.497 2.722 1.00 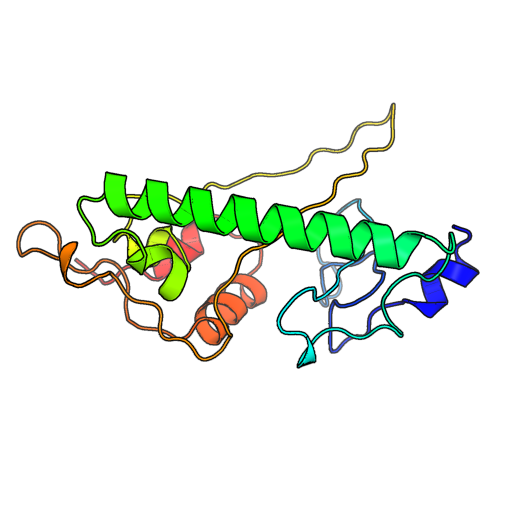96.06 80 VAL A N 1
ATOM 648 C CA . VAL A 1 80 ? -18.233 -2.839 3.070 1.00 96.06 80 VAL A CA 1
ATOM 649 C C . VAL A 1 80 ? -17.489 -3.400 4.284 1.00 96.06 80 VAL A C 1
ATOM 651 O O . VAL A 1 80 ? -18.110 -3.934 5.202 1.00 96.06 80 VAL A O 1
ATOM 654 N N . LEU A 1 81 ? -16.163 -3.243 4.334 1.00 94.75 81 LEU A N 1
ATOM 655 C CA . LEU A 1 81 ? -15.359 -3.687 5.473 1.00 94.75 81 LEU A CA 1
ATOM 656 C C . LEU A 1 81 ? -15.725 -2.953 6.772 1.00 94.75 81 LEU A C 1
ATOM 658 O O . LEU A 1 81 ? -15.734 -3.603 7.818 1.00 94.75 81 LEU A O 1
ATOM 662 N N . SER A 1 82 ? -16.036 -1.651 6.719 1.00 95.19 82 SER A N 1
ATOM 663 C CA . SER A 1 82 ? -16.507 -0.871 7.874 1.00 95.19 82 SER A CA 1
ATOM 664 C C . SER A 1 82 ? -17.832 -1.414 8.401 1.00 95.19 82 SER A C 1
ATOM 666 O O . SER A 1 82 ? -17.946 -1.732 9.586 1.00 95.19 82 SER A O 1
ATOM 668 N N . LEU A 1 83 ? -18.818 -1.573 7.513 1.00 96.62 83 LEU A N 1
ATOM 669 C CA . LEU A 1 83 ? -20.158 -2.040 7.872 1.00 96.62 83 LEU A CA 1
ATOM 670 C C . LEU A 1 83 ? -20.124 -3.454 8.465 1.00 96.62 83 LEU A C 1
ATOM 672 O O . LEU A 1 83 ? -20.767 -3.711 9.479 1.00 96.62 83 LEU A O 1
ATOM 676 N N . ASN A 1 84 ? -19.295 -4.345 7.915 1.00 96.50 84 ASN A N 1
ATOM 677 C CA . ASN A 1 84 ? -19.093 -5.699 8.446 1.00 96.50 84 ASN A CA 1
ATOM 678 C C . ASN A 1 84 ? -18.524 -5.722 9.877 1.00 96.50 84 ASN A C 1
ATOM 680 O O . ASN A 1 84 ? -18.669 -6.717 10.585 1.00 96.50 84 ASN A O 1
ATOM 684 N N . LEU A 1 85 ? -17.869 -4.644 10.317 1.00 95.12 85 LEU A N 1
ATOM 685 C CA . LEU A 1 85 ? -17.391 -4.492 11.693 1.00 95.12 85 LEU A CA 1
ATOM 686 C C . LEU A 1 85 ? -18.421 -3.832 12.624 1.00 95.12 85 LEU A C 1
ATOM 688 O O . LEU A 1 85 ? -18.119 -3.674 13.808 1.00 95.12 85 LEU A O 1
ATOM 692 N N . GLY A 1 86 ? -19.604 -3.467 12.117 1.00 95.81 86 GLY A N 1
ATOM 693 C CA . GLY A 1 86 ? -20.629 -2.723 12.854 1.00 95.81 86 GLY A CA 1
ATOM 694 C C . GLY A 1 86 ? -20.274 -1.249 13.059 1.00 95.81 86 GLY A C 1
ATOM 695 O O . GLY A 1 86 ? -20.689 -0.650 14.048 1.00 95.81 86 GLY A O 1
ATOM 696 N N . LEU A 1 87 ? -19.453 -0.680 12.174 1.00 95.00 87 LEU A N 1
ATOM 697 C CA . LEU A 1 87 ? -18.978 0.698 12.271 1.00 95.00 87 LEU A CA 1
ATOM 698 C C . LEU A 1 87 ? -19.748 1.635 11.334 1.00 95.00 87 LEU A C 1
ATOM 700 O O . LEU A 1 87 ? -20.453 1.193 10.429 1.00 95.00 87 LEU A O 1
ATOM 704 N N . GLU A 1 88 ? -19.548 2.943 11.521 1.00 95.19 88 GLU A N 1
ATOM 705 C CA . GLU A 1 88 ? -19.950 3.947 10.532 1.00 95.19 88 GLU A CA 1
ATOM 706 C C . GLU A 1 88 ? -19.304 3.638 9.172 1.00 95.19 88 GLU A C 1
ATOM 708 O O . GLU A 1 88 ? -18.123 3.289 9.105 1.00 95.19 88 GLU A O 1
ATOM 713 N N . GLU A 1 89 ? -20.090 3.748 8.097 1.00 94.94 89 GLU A N 1
ATOM 714 C CA . GLU A 1 89 ? -19.746 3.267 6.752 1.00 94.94 89 GLU A CA 1
ATOM 715 C C . GLU A 1 89 ? -18.357 3.736 6.287 1.00 94.94 89 GLU A C 1
ATOM 717 O O . GLU A 1 89 ? -17.567 2.956 5.753 1.00 94.94 89 GLU A O 1
ATOM 722 N N . THR A 1 90 ? -18.018 5.000 6.517 1.00 91.44 90 THR A N 1
ATOM 723 C CA . THR A 1 90 ? -16.824 5.628 5.938 1.00 91.44 90 THR A CA 1
ATOM 724 C C . THR A 1 90 ? -15.591 5.601 6.842 1.00 91.44 90 THR A C 1
ATOM 726 O O . THR A 1 90 ? -14.538 6.112 6.455 1.00 91.44 90 THR A O 1
ATOM 729 N N . ILE A 1 91 ? -15.655 4.990 8.031 1.00 90.00 91 ILE A N 1
ATOM 730 C CA . ILE A 1 91 ? -14.562 5.108 9.008 1.00 90.00 91 ILE A CA 1
ATOM 731 C C . ILE A 1 91 ? -13.256 4.446 8.541 1.00 90.00 91 ILE A C 1
ATOM 733 O O . ILE A 1 91 ? -12.193 5.054 8.668 1.00 90.00 91 ILE A O 1
ATOM 737 N N . LEU A 1 92 ? -13.303 3.242 7.951 1.00 88.38 92 LEU A N 1
ATOM 738 C CA . LEU A 1 92 ? -12.091 2.576 7.448 1.00 88.38 92 LEU A CA 1
ATOM 739 C C . LEU A 1 92 ? -11.555 3.225 6.172 1.00 88.38 92 LEU A C 1
ATOM 741 O O . LEU A 1 92 ? -10.347 3.194 5.947 1.00 88.38 92 LEU A O 1
ATOM 745 N N . GLU A 1 93 ? -12.431 3.833 5.370 1.00 84.62 93 GLU A N 1
ATOM 746 C CA . GLU A 1 93 ? -12.039 4.614 4.192 1.00 84.62 93 GLU A CA 1
ATOM 747 C C . GLU A 1 93 ? -11.215 5.844 4.598 1.00 84.62 93 GLU A C 1
ATOM 749 O O . GLU A 1 93 ? -10.272 6.204 3.904 1.00 84.62 93 GLU A O 1
ATOM 754 N N . LYS A 1 94 ? -11.523 6.459 5.747 1.00 79.75 94 LYS A N 1
ATOM 755 C CA . LYS A 1 94 ? -10.804 7.633 6.269 1.00 79.75 94 LYS A CA 1
ATOM 756 C C . LYS A 1 94 ? -9.531 7.279 7.032 1.00 79.75 94 LYS A C 1
ATOM 758 O O . LYS A 1 94 ? -8.563 8.031 6.972 1.00 79.75 94 LYS A O 1
ATOM 763 N N . ALA A 1 95 ? -9.548 6.180 7.783 1.00 70.31 95 ALA A N 1
ATOM 764 C CA . ALA A 1 95 ? -8.477 5.851 8.717 1.00 70.31 95 ALA A CA 1
ATOM 765 C C . ALA A 1 95 ? -7.358 4.995 8.089 1.00 70.31 95 ALA A C 1
ATOM 767 O O . ALA A 1 95 ? -6.212 5.163 8.487 1.00 70.31 95 ALA A O 1
ATOM 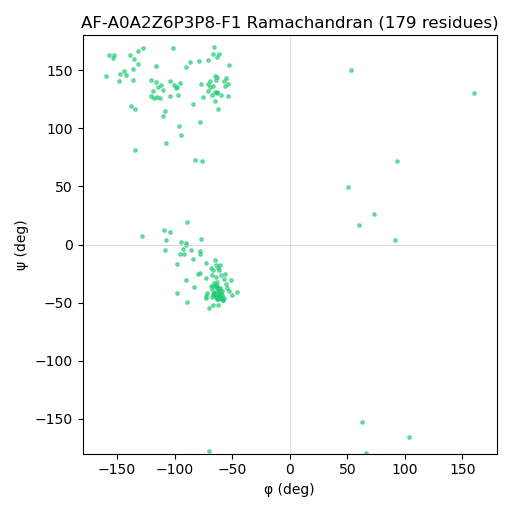768 N N . PHE A 1 96 ? -7.672 4.140 7.095 1.00 70.19 96 PHE A N 1
ATOM 769 C CA . PHE A 1 96 ? -6.758 3.232 6.370 1.00 70.19 96 PHE A CA 1
ATOM 770 C C . PHE A 1 96 ? -5.880 2.275 7.234 1.00 70.19 96 PHE A C 1
ATOM 772 O O . PHE A 1 96 ? -5.461 2.563 8.346 1.00 70.19 96 PHE A O 1
ATOM 779 N N . GLY A 1 97 ? -5.522 1.094 6.710 1.00 69.44 97 GLY A N 1
ATOM 780 C CA . GLY A 1 97 ? -4.683 0.119 7.441 1.00 69.44 97 GLY A CA 1
ATOM 781 C C . GLY A 1 97 ? -5.495 -0.925 8.216 1.00 69.44 97 GLY A C 1
ATOM 782 O O . GLY A 1 97 ? -5.542 -0.947 9.447 1.00 69.44 97 GLY A O 1
ATOM 783 N N . ALA A 1 98 ? -6.116 -1.842 7.466 1.00 78.31 98 ALA A N 1
ATOM 784 C CA . ALA A 1 98 ? -7.178 -2.724 7.950 1.00 78.31 98 ALA A CA 1
ATOM 785 C C . ALA A 1 98 ? -6.840 -3.528 9.219 1.00 78.31 98 ALA A C 1
ATOM 787 O O . ALA A 1 98 ? -7.700 -3.661 10.085 1.00 78.31 98 ALA A O 1
ATOM 788 N N . GLN A 1 99 ? -5.624 -4.065 9.374 1.00 89.50 99 GLN A N 1
ATOM 789 C CA 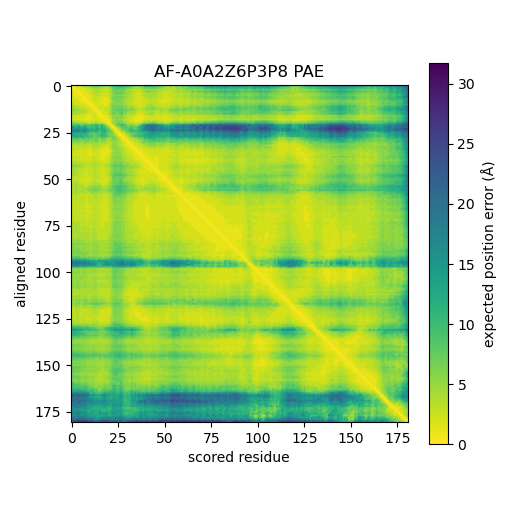. GLN A 1 99 ? -5.309 -4.917 10.530 1.00 89.50 99 GLN A CA 1
ATOM 790 C C . GLN A 1 99 ? -5.174 -4.139 11.846 1.00 89.50 99 GLN A C 1
ATOM 792 O O . GLN A 1 99 ? -5.731 -4.571 12.857 1.00 89.50 99 GLN A O 1
ATOM 797 N N . VAL A 1 100 ? -4.450 -3.016 11.836 1.00 89.81 100 VAL A N 1
ATOM 798 C CA . VAL A 1 100 ? -4.233 -2.194 13.037 1.00 89.81 100 VAL A CA 1
ATOM 799 C C . VAL A 1 100 ? -5.559 -1.582 13.477 1.00 89.81 100 VAL A C 1
ATOM 801 O O . VAL A 1 100 ? -5.996 -1.821 14.602 1.00 89.81 100 VAL A O 1
ATOM 804 N N . LEU A 1 101 ? -6.261 -0.914 12.555 1.00 90.94 101 LEU A N 1
ATOM 805 C CA . LEU A 1 101 ? -7.542 -0.263 12.837 1.00 90.94 101 LEU A CA 1
ATOM 806 C C . LEU A 1 101 ? -8.614 -1.233 13.328 1.00 90.94 101 LEU A C 1
ATOM 808 O O . LEU A 1 101 ? -9.357 -0.922 14.255 1.00 90.94 101 LEU A O 1
ATOM 812 N N . SER A 1 102 ? -8.696 -2.422 12.723 1.00 92.94 102 SER A N 1
ATOM 813 C CA . SER A 1 102 ? -9.708 -3.417 13.090 1.00 92.94 102 SER A CA 1
ATOM 814 C C . SER A 1 102 ? -9.388 -4.177 14.382 1.00 92.94 102 SER A C 1
ATOM 816 O O . SER A 1 102 ? -10.097 -5.130 14.722 1.00 92.94 102 SER A O 1
ATOM 818 N N . ASN A 1 103 ? -8.308 -3.813 15.084 1.00 93.88 103 ASN A N 1
ATOM 819 C CA . ASN A 1 103 ? -7.802 -4.526 16.254 1.00 93.88 103 ASN A CA 1
ATOM 820 C C . ASN A 1 103 ? -7.652 -6.042 15.972 1.00 93.88 103 ASN A C 1
ATOM 822 O O . ASN A 1 103 ? -8.186 -6.905 16.684 1.00 93.88 103 ASN A O 1
ATOM 826 N N . ALA A 1 104 ? -7.003 -6.358 14.845 1.00 92.06 104 ALA A N 1
ATOM 827 C CA . ALA A 1 104 ? -6.786 -7.703 14.302 1.00 92.06 104 ALA A CA 1
ATOM 828 C C . ALA A 1 104 ? -8.051 -8.526 13.968 1.00 92.06 104 ALA A C 1
ATOM 830 O O . ALA A 1 104 ? -7.954 -9.748 13.811 1.00 92.06 104 ALA A O 1
ATOM 831 N N . LYS A 1 105 ? -9.238 -7.905 13.849 1.00 92.69 105 LYS A N 1
ATOM 832 C CA . LYS A 1 105 ? -10.425 -8.588 13.290 1.00 92.69 105 LYS A CA 1
ATOM 833 C C . LYS A 1 105 ? -10.213 -8.923 11.810 1.00 92.69 105 LYS A C 1
ATOM 835 O O . LYS A 1 105 ? -10.497 -10.043 11.396 1.00 92.69 105 LYS A O 1
ATOM 840 N N . TYR A 1 106 ? -9.630 -8.000 11.048 1.00 92.75 106 TYR A N 1
ATOM 841 C CA . TYR A 1 106 ? -9.052 -8.287 9.739 1.00 92.75 106 TYR A CA 1
ATOM 842 C C . TYR A 1 106 ? -7.557 -8.554 9.875 1.00 92.75 106 TYR A C 1
ATOM 844 O O . TYR A 1 106 ? -6.853 -7.889 10.636 1.00 92.75 106 TYR A O 1
ATOM 852 N N . LYS A 1 107 ? -7.066 -9.553 9.140 1.00 88.12 107 LYS A N 1
ATOM 853 C CA . LYS A 1 107 ? -5.674 -10.000 9.203 1.00 88.12 107 LYS A CA 1
ATOM 854 C C . LYS A 1 107 ? -4.998 -9.751 7.863 1.00 88.12 107 LYS A C 1
ATOM 856 O O . LYS A 1 107 ? -5.481 -10.212 6.835 1.00 88.12 107 LYS A O 1
ATOM 861 N N . SER A 1 108 ? -3.860 -9.071 7.895 1.00 86.19 108 SER A N 1
ATOM 862 C CA . SER A 1 108 ? -2.908 -9.050 6.793 1.00 86.19 108 SER A CA 1
ATOM 863 C C . SER A 1 108 ? -2.260 -10.429 6.671 1.00 86.19 108 SER A C 1
ATOM 865 O O . SER A 1 108 ? -1.908 -11.070 7.673 1.00 86.19 108 SER A O 1
ATOM 867 N N . VAL A 1 109 ? -2.154 -10.925 5.442 1.00 85.25 109 VAL A N 1
ATOM 868 C CA . VAL A 1 109 ? -1.677 -12.278 5.143 1.00 85.25 109 VAL A CA 1
ATOM 869 C C . VAL A 1 109 ? -0.383 -12.227 4.347 1.00 85.25 109 VAL A C 1
ATOM 871 O O . VAL A 1 109 ? -0.206 -11.395 3.456 1.00 85.25 109 VAL A O 1
ATOM 874 N N . GLU A 1 110 ? 0.529 -13.133 4.685 1.00 84.00 110 GLU A N 1
ATOM 875 C CA . GLU A 1 110 ? 1.767 -13.301 3.938 1.00 84.00 110 GLU A CA 1
ATOM 876 C C . GLU A 1 110 ? 1.457 -13.924 2.587 1.00 84.00 110 GLU A C 1
ATOM 878 O O . GLU A 1 110 ? 0.649 -14.847 2.475 1.00 84.00 110 GLU A O 1
ATOM 883 N N . HIS A 1 111 ? 2.117 -13.409 1.564 1.00 87.56 111 HIS A N 1
ATOM 884 C CA . HIS A 1 111 ? 2.023 -13.903 0.207 1.00 87.56 111 HIS A CA 1
ATOM 885 C C . HIS A 1 111 ? 3.399 -13.782 -0.445 1.00 87.56 111 HIS A C 1
ATOM 887 O O . HIS A 1 111 ? 4.186 -12.902 -0.099 1.00 87.56 111 HIS A O 1
ATOM 893 N N . ARG A 1 112 ? 3.695 -14.694 -1.373 1.00 89.56 112 ARG A N 1
ATOM 894 C CA . ARG A 1 112 ? 4.934 -14.703 -2.155 1.00 89.56 112 ARG A CA 1
ATOM 895 C C . ARG A 1 112 ? 4.624 -14.988 -3.615 1.00 89.56 112 ARG A C 1
ATOM 897 O O . ARG A 1 112 ? 3.662 -15.695 -3.912 1.00 89.56 112 ARG A O 1
ATOM 904 N N . VAL A 1 113 ? 5.464 -14.473 -4.501 1.00 90.69 113 VAL A N 1
ATOM 905 C CA . VAL A 1 113 ? 5.443 -14.811 -5.926 1.00 90.69 113 VAL A CA 1
ATOM 906 C C . VAL A 1 113 ? 6.551 -15.826 -6.186 1.00 90.69 113 VAL A C 1
ATOM 908 O O . VAL A 1 113 ? 7.643 -15.703 -5.641 1.00 90.69 113 VAL A O 1
ATOM 911 N N . ILE A 1 114 ? 6.249 -16.851 -6.981 1.00 91.75 114 ILE A N 1
ATOM 912 C CA . ILE A 1 114 ? 7.200 -17.893 -7.379 1.00 91.75 114 ILE A CA 1
ATOM 913 C C . ILE A 1 114 ? 7.410 -17.773 -8.889 1.00 91.75 114 ILE A C 1
ATOM 915 O O . ILE A 1 114 ? 6.444 -17.592 -9.633 1.00 91.75 114 ILE A O 1
ATOM 919 N N . VAL A 1 115 ? 8.667 -17.845 -9.326 1.00 93.12 115 VAL A N 1
ATOM 920 C CA . VAL A 1 115 ? 9.039 -17.824 -10.746 1.00 93.12 115 VAL A CA 1
ATOM 921 C C . VAL A 1 115 ? 8.996 -19.228 -11.346 1.00 93.12 115 VAL A C 1
ATOM 923 O O . VAL A 1 115 ? 9.102 -20.221 -10.629 1.00 93.12 115 VAL A O 1
ATOM 926 N N . ASN A 1 116 ? 8.845 -19.304 -12.664 1.00 94.12 116 ASN A N 1
ATOM 927 C CA . ASN A 1 116 ? 8.913 -20.544 -13.432 1.00 94.12 116 ASN A CA 1
ATOM 928 C C . ASN A 1 116 ? 9.840 -20.352 -14.648 1.00 94.12 116 ASN A C 1
ATOM 930 O O . ASN A 1 116 ? 10.207 -19.220 -14.965 1.00 94.12 116 ASN A O 1
ATOM 934 N N . SER A 1 117 ? 10.231 -21.452 -15.293 1.00 95.88 117 SER A N 1
ATOM 935 C CA . SER A 1 117 ? 11.111 -21.468 -16.473 1.00 95.88 117 SER A CA 1
ATOM 936 C C . SER A 1 117 ? 10.397 -21.239 -17.803 1.00 95.88 117 SER A C 1
ATOM 938 O O . SER A 1 117 ? 11.063 -21.049 -18.817 1.00 95.88 117 SER A O 1
ATOM 940 N N . ASP A 1 118 ? 9.069 -21.297 -17.812 1.00 96.25 118 ASP A N 1
ATOM 941 C CA . ASP A 1 118 ? 8.285 -21.522 -19.025 1.00 96.25 118 ASP A CA 1
ATOM 942 C C . ASP A 1 118 ? 7.764 -20.209 -19.608 1.00 96.25 118 ASP A C 1
ATOM 944 O O . ASP A 1 118 ? 7.783 -20.007 -20.822 1.00 96.25 118 ASP A O 1
ATOM 948 N N . GLN A 1 119 ? 7.296 -19.303 -18.746 1.00 95.44 119 GLN A N 1
ATOM 949 C CA . GLN A 1 119 ? 6.689 -18.047 -19.162 1.00 95.44 119 GLN A CA 1
ATOM 950 C C . GLN A 1 119 ? 6.924 -16.913 -18.160 1.00 95.44 119 GLN A C 1
ATOM 952 O O . GLN A 1 119 ? 6.805 -17.070 -16.940 1.00 95.44 119 GLN A O 1
ATOM 957 N N . GLU A 1 120 ? 7.174 -15.724 -18.706 1.00 93.69 120 GLU A N 1
ATOM 958 C CA . GLU A 1 120 ? 7.187 -14.472 -17.958 1.00 93.69 120 GLU A CA 1
ATOM 959 C C . GLU A 1 120 ? 5.802 -14.111 -17.398 1.00 93.69 120 GLU A C 1
ATOM 961 O O . GLU A 1 120 ? 4.760 -14.343 -18.013 1.00 93.69 120 GLU A O 1
ATOM 966 N N . ARG A 1 121 ? 5.787 -13.495 -16.212 1.00 95.00 121 ARG A N 1
ATOM 967 C CA . ARG A 1 121 ? 4.565 -13.021 -15.558 1.00 95.00 121 ARG A CA 1
ATOM 968 C C . ARG A 1 121 ? 4.648 -11.522 -15.324 1.00 95.00 121 ARG A C 1
ATOM 970 O O . ARG A 1 121 ? 5.561 -11.047 -14.655 1.00 95.00 121 ARG A O 1
ATOM 977 N N . VAL A 1 122 ? 3.623 -10.800 -15.767 1.00 94.00 122 VAL A N 1
ATOM 978 C CA . VAL A 1 122 ? 3.431 -9.378 -15.463 1.00 94.00 122 VAL A CA 1
ATOM 979 C C . VAL A 1 122 ? 2.219 -9.224 -14.551 1.00 94.00 122 VAL A C 1
ATOM 981 O O . VAL A 1 122 ? 1.190 -9.869 -14.746 1.00 94.00 122 VAL A O 1
ATOM 984 N N . SER A 1 123 ? 2.329 -8.372 -13.535 1.00 95.44 123 SER A N 1
ATOM 985 C CA . SER A 1 123 ? 1.197 -8.005 -12.683 1.00 95.44 123 SER A CA 1
ATOM 986 C C . SER A 1 123 ? 1.250 -6.542 -12.296 1.00 95.44 123 SER A C 1
ATOM 988 O O . SER A 1 123 ? 2.329 -6.012 -12.042 1.00 95.44 123 SER A O 1
ATOM 990 N N . LEU A 1 124 ? 0.075 -5.931 -12.174 1.00 94.00 124 LEU A N 1
ATOM 991 C CA . LEU A 1 124 ? -0.085 -4.565 -11.701 1.00 94.00 124 LEU A CA 1
ATOM 992 C C . LEU A 1 124 ? -0.745 -4.584 -10.321 1.00 94.00 124 LEU A C 1
ATOM 994 O O . LEU A 1 124 ? -1.913 -4.944 -10.189 1.00 94.00 124 LEU A O 1
ATOM 998 N N . ALA A 1 125 ? 0.020 -4.221 -9.293 1.00 94.56 125 ALA A N 1
ATOM 999 C CA . ALA A 1 125 ? -0.477 -4.091 -7.929 1.00 94.56 125 ALA A CA 1
ATOM 1000 C C . ALA A 1 125 ? -0.800 -2.625 -7.624 1.00 94.56 125 ALA A C 1
ATOM 1002 O O . ALA A 1 125 ? -0.004 -1.735 -7.921 1.00 94.56 125 ALA A O 1
ATOM 1003 N N . PHE A 1 126 ? -1.950 -2.382 -7.000 1.00 93.94 126 PHE A N 1
ATOM 1004 C CA . PHE A 1 126 ? -2.359 -1.059 -6.541 1.00 93.94 126 PHE A CA 1
ATOM 1005 C C . PHE A 1 126 ? -2.508 -1.063 -5.027 1.00 93.94 126 PHE A C 1
ATOM 1007 O O . PHE A 1 126 ? -3.225 -1.892 -4.466 1.00 93.94 126 PHE A O 1
ATOM 1014 N N . PHE A 1 127 ? -1.828 -0.128 -4.371 1.00 91.00 127 PHE A N 1
ATOM 1015 C CA . PHE A 1 127 ? -1.815 -0.025 -2.920 1.00 91.00 127 PHE A CA 1
ATOM 1016 C C . PHE A 1 127 ? -2.627 1.192 -2.478 1.00 91.00 127 PHE A C 1
ATOM 1018 O O . PHE A 1 127 ? -2.252 2.331 -2.753 1.00 91.00 127 PHE A O 1
ATOM 1025 N N . TYR A 1 128 ? -3.731 0.939 -1.777 1.00 88.81 128 TYR A N 1
ATOM 1026 C CA . TYR A 1 128 ? -4.601 1.967 -1.210 1.00 88.81 128 TYR A CA 1
ATOM 1027 C C . TYR A 1 128 ? -4.196 2.236 0.244 1.00 88.81 12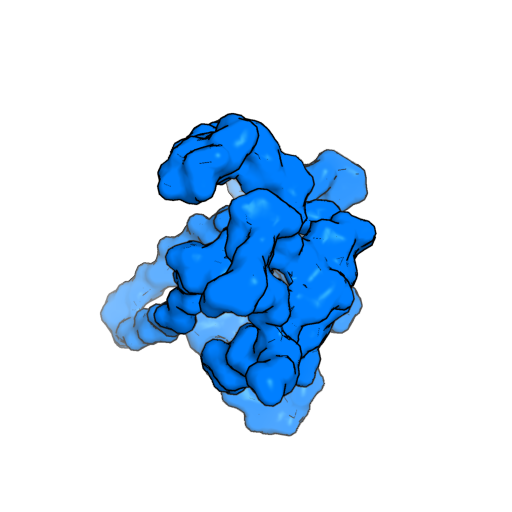8 TYR A C 1
ATOM 1029 O O . TYR A 1 128 ? -4.590 1.513 1.159 1.00 88.81 128 TYR A O 1
ATOM 1037 N N . ASN A 1 129 ? -3.341 3.240 0.434 1.00 87.50 129 ASN A N 1
ATOM 1038 C CA . ASN A 1 129 ? -2.653 3.510 1.696 1.00 87.50 129 ASN A CA 1
ATOM 1039 C C . ASN A 1 129 ? -3.056 4.870 2.293 1.00 87.50 129 ASN A C 1
ATOM 1041 O O . ASN A 1 129 ? -3.381 5.780 1.526 1.00 87.50 129 ASN A O 1
ATOM 1045 N N . PRO A 1 130 ? -2.974 5.038 3.630 1.00 82.88 130 PRO A N 1
ATOM 1046 C CA . PRO A 1 130 ? -3.143 6.343 4.257 1.00 82.88 130 PRO A CA 1
ATOM 1047 C C . PRO A 1 130 ? -2.053 7.322 3.819 1.00 82.88 130 PRO A C 1
ATOM 1049 O O . PRO A 1 130 ? -0.960 6.936 3.391 1.00 82.88 130 PRO A O 1
ATOM 1052 N N . LYS A 1 131 ? -2.329 8.612 4.014 1.00 80.00 131 LYS A N 1
ATOM 1053 C CA . LYS A 1 131 ? -1.294 9.644 3.984 1.00 80.00 131 LYS A CA 1
ATOM 1054 C C . LYS A 1 131 ? -0.303 9.411 5.136 1.00 80.00 131 LYS A C 1
ATOM 1056 O O . LYS A 1 131 ? -0.693 9.036 6.238 1.00 80.00 131 LYS A O 1
ATOM 1061 N N . SER A 1 132 ? 0.975 9.646 4.857 1.00 77.81 132 SER A N 1
ATOM 1062 C CA . SER A 1 132 ? 2.128 9.383 5.726 1.00 77.81 132 SER A CA 1
ATOM 1063 C C . SER A 1 132 ? 1.997 9.817 7.194 1.00 77.81 132 SER A C 1
ATOM 1065 O O . SER A 1 132 ? 2.405 9.075 8.085 1.00 77.81 132 SER A O 1
ATOM 1067 N N . ASP A 1 133 ? 1.423 10.991 7.449 1.00 84.12 133 ASP A N 1
ATOM 1068 C CA . ASP A 1 133 ? 1.321 11.630 8.767 1.00 84.12 133 ASP A CA 1
ATOM 1069 C C . ASP A 1 133 ? 0.049 11.261 9.547 1.00 84.12 133 ASP A C 1
ATOM 1071 O O . ASP A 1 133 ? -0.159 11.757 10.652 1.00 84.12 133 ASP A O 1
ATOM 1075 N N . ILE A 1 134 ? -0.808 10.394 8.997 1.00 81.88 134 ILE A N 1
ATOM 1076 C CA . ILE A 1 134 ? -2.041 9.974 9.667 1.00 81.88 134 ILE A CA 1
ATOM 1077 C C . ILE A 1 134 ? -1.702 8.986 10.796 1.00 81.88 134 ILE A C 1
ATOM 1079 O O . ILE A 1 134 ? -1.046 7.968 10.533 1.00 81.88 134 ILE A O 1
ATOM 1083 N N . PRO A 1 135 ? -2.160 9.243 12.037 1.00 85.06 135 PRO A N 1
ATOM 1084 C CA . PRO A 1 135 ? -2.097 8.265 13.114 1.00 85.06 135 PRO A CA 1
ATOM 1085 C C . PRO A 1 135 ? -2.943 7.030 12.786 1.00 85.06 135 PRO A C 1
ATOM 1087 O O . PRO A 1 135 ? -4.113 7.142 12.423 1.00 85.06 135 PRO A O 1
ATOM 1090 N N . ILE A 1 136 ? -2.357 5.852 12.961 1.00 88.62 136 ILE A N 1
ATOM 1091 C CA . ILE A 1 136 ? -3.022 4.557 12.915 1.00 88.62 136 ILE A CA 1
ATOM 1092 C C . ILE A 1 136 ? -2.999 3.936 14.316 1.00 88.62 136 ILE A C 1
ATOM 1094 O O . ILE A 1 136 ? -1.954 3.795 14.950 1.00 88.62 136 ILE A O 1
ATOM 1098 N N . GLU A 1 137 ? -4.175 3.565 14.808 1.00 91.44 137 GLU A N 1
ATOM 1099 C CA . GLU A 1 137 ? -4.366 2.898 16.097 1.00 91.44 137 GLU A CA 1
ATOM 1100 C C . GLU A 1 137 ? -5.652 2.057 16.063 1.00 91.44 137 GLU A C 1
ATOM 1102 O O . GLU A 1 137 ? -6.508 2.285 15.201 1.00 91.44 137 GLU A O 1
ATOM 1107 N N . PRO A 1 138 ? -5.829 1.070 16.959 1.00 94.81 138 PRO A N 1
ATOM 1108 C CA . PRO A 1 138 ? -7.089 0.344 17.061 1.00 94.81 138 PRO A CA 1
ATOM 1109 C C . PRO A 1 138 ? -8.276 1.297 17.239 1.00 94.81 138 PRO A C 1
ATOM 1111 O O . PRO A 1 138 ? -8.285 2.128 18.147 1.00 94.81 138 PRO A O 1
ATOM 1114 N N . LEU A 1 139 ? -9.304 1.159 16.396 1.00 94.06 139 LEU A N 1
ATOM 1115 C CA . LEU A 1 139 ? -10.513 1.972 16.514 1.00 94.06 139 LEU A CA 1
ATOM 1116 C C . LEU A 1 139 ? -11.149 1.749 17.886 1.00 94.06 139 LEU A C 1
ATOM 1118 O O . LEU A 1 139 ? -11.408 0.608 18.272 1.00 94.06 139 LEU A O 1
ATOM 1122 N N . LYS A 1 140 ? -11.439 2.838 18.603 1.00 94.00 140 LYS A N 1
ATOM 1123 C CA . LYS A 1 140 ? -11.960 2.798 19.981 1.00 94.00 140 LYS A CA 1
ATOM 1124 C C . LYS A 1 140 ? -13.234 1.958 20.102 1.00 94.00 140 LYS A C 1
ATOM 1126 O O . LYS A 1 140 ? -13.403 1.247 21.081 1.00 94.00 140 LYS A O 1
ATOM 1131 N N . GLN A 1 141 ? -14.079 1.965 19.071 1.00 94.94 141 GLN A N 1
ATOM 1132 C CA . GLN A 1 141 ? -15.305 1.163 18.980 1.00 94.94 141 GLN A CA 1
ATOM 1133 C C . GLN A 1 141 ? -15.048 -0.357 18.956 1.00 94.94 141 GLN A C 1
ATOM 1135 O O . GLN A 1 141 ? -15.964 -1.145 19.168 1.00 94.94 141 GLN A O 1
ATOM 1140 N N . LEU A 1 142 ? -13.819 -0.784 18.658 1.00 94.94 142 LEU A N 1
ATOM 1141 C CA . LEU A 1 142 ? -13.397 -2.186 18.580 1.00 94.94 142 LEU A CA 1
ATOM 1142 C C . LEU A 1 142 ? -12.497 -2.607 19.751 1.00 94.94 142 LEU A C 1
ATOM 1144 O O . LEU A 1 142 ? -11.996 -3.738 19.759 1.00 94.94 142 LEU A O 1
ATOM 1148 N N . VAL A 1 143 ? -12.278 -1.707 20.711 1.00 96.25 143 VAL A N 1
ATOM 1149 C CA . VAL A 1 143 ? -11.525 -1.948 21.942 1.00 96.25 143 VAL A CA 1
ATOM 1150 C C . VAL A 1 143 ? -12.518 -2.090 23.092 1.00 96.25 143 VAL A C 1
ATOM 1152 O O . VAL A 1 143 ? -13.392 -1.252 23.282 1.00 96.25 143 VAL A O 1
ATOM 1155 N N . THR A 1 144 ? -12.391 -3.173 23.853 1.00 94.88 144 THR A N 1
ATOM 1156 C CA . THR A 1 144 ? -13.266 -3.515 24.991 1.00 94.88 144 THR A CA 1
ATOM 1157 C C . THR A 1 144 ? -12.415 -4.054 26.142 1.00 94.88 144 THR A C 1
ATOM 1159 O O . THR A 1 144 ? -11.271 -4.442 25.891 1.00 94.88 144 THR A O 1
ATOM 1162 N N . PRO A 1 145 ? -12.925 -4.120 27.384 1.00 94.44 145 PRO A N 1
ATOM 1163 C CA . PRO A 1 145 ? -12.209 -4.768 28.485 1.00 94.44 145 PRO A CA 1
ATOM 1164 C C . PRO A 1 145 ? -11.803 -6.218 28.172 1.00 94.44 145 PRO A C 1
ATOM 1166 O O . PRO A 1 145 ? -10.697 -6.636 28.502 1.00 94.44 145 PRO A O 1
ATOM 1169 N N . GLU A 1 146 ? -12.650 -6.968 27.462 1.00 94.75 146 GLU A N 1
ATOM 1170 C CA . GLU A 1 146 ? -12.402 -8.364 27.074 1.00 94.75 146 GLU A CA 1
ATOM 1171 C C . GLU A 1 146 ? -11.445 -8.479 25.879 1.00 94.75 146 GLU A C 1
ATOM 1173 O O . GLU A 1 146 ? -10.790 -9.505 25.678 1.00 94.75 146 GLU A O 1
ATOM 1178 N N . LYS A 1 147 ? -11.366 -7.425 25.060 1.00 91.19 147 LYS A N 1
ATOM 1179 C CA . LYS A 1 147 ? -10.488 -7.339 23.893 1.00 91.19 147 LYS A CA 1
ATOM 1180 C C . LYS A 1 147 ? -9.779 -5.979 23.864 1.00 91.19 147 LYS A C 1
ATOM 1182 O O . LYS A 1 147 ? -10.225 -5.082 23.134 1.00 91.19 147 LYS A O 1
ATOM 1187 N N . PRO A 1 148 ? -8.684 -5.821 24.634 1.00 95.25 148 PRO A N 1
ATOM 1188 C CA . PRO A 1 148 ? -7.952 -4.564 24.713 1.00 95.25 148 PRO A CA 1
ATOM 1189 C C . PRO A 1 148 ? -7.281 -4.207 23.379 1.00 95.25 148 PRO A C 1
ATOM 1191 O O . PRO A 1 148 ? -7.242 -5.000 22.430 1.00 95.25 148 PRO A O 1
ATOM 1194 N N . ALA A 1 149 ? -6.768 -2.979 23.294 1.00 95.38 149 ALA A N 1
ATOM 1195 C CA . ALA A 1 149 ? -6.021 -2.504 22.138 1.00 95.38 149 ALA A CA 1
ATOM 1196 C C . ALA A 1 149 ? -4.754 -3.351 21.954 1.00 95.38 149 ALA A C 1
ATOM 1198 O O . ALA A 1 149 ? -3.877 -3.373 22.815 1.00 95.38 149 ALA A O 1
ATOM 1199 N N . LEU A 1 150 ? -4.665 -4.058 20.826 1.00 92.94 150 LEU A N 1
ATOM 1200 C CA . LEU A 1 150 ? -3.522 -4.918 20.539 1.00 92.94 150 LEU A CA 1
ATOM 1201 C C . LEU A 1 150 ? -2.322 -4.134 20.031 1.00 92.94 150 LEU A C 1
ATOM 1203 O O . LEU A 1 150 ? -1.221 -4.631 20.171 1.00 92.94 150 LEU A O 1
AT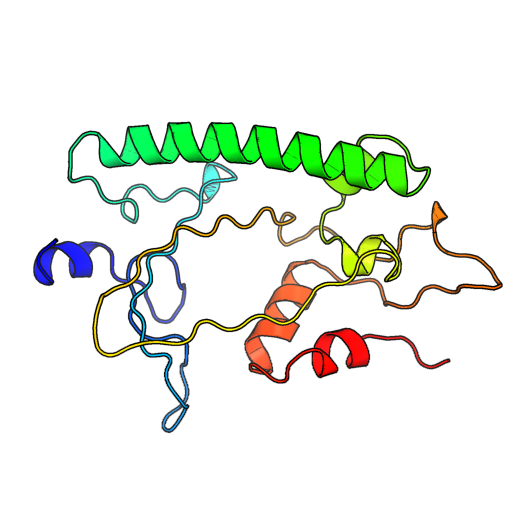OM 1207 N N . TYR A 1 151 ? -2.515 -2.963 19.431 1.00 90.44 151 TYR A N 1
ATOM 1208 C CA . TYR A 1 151 ? -1.455 -2.196 18.780 1.00 90.44 151 TYR A CA 1
ATOM 1209 C C . TYR A 1 151 ? -1.324 -0.816 19.429 1.00 90.44 151 TYR A C 1
ATOM 1211 O O . TYR A 1 151 ? -2.356 -0.216 19.743 1.00 90.44 151 TYR A O 1
ATOM 1219 N N . PRO A 1 152 ? -0.099 -0.290 19.602 1.00 90.31 152 PRO A N 1
ATOM 1220 C CA . PRO A 1 152 ? 0.104 1.093 19.998 1.00 90.31 152 PRO A CA 1
ATOM 1221 C C . PRO A 1 152 ? -0.256 2.037 18.846 1.00 90.31 152 PRO A C 1
ATOM 1223 O O . PRO A 1 152 ? -0.245 1.644 17.676 1.00 90.31 152 PRO A O 1
ATOM 1226 N N . ALA A 1 153 ? -0.536 3.294 19.187 1.00 90.38 153 ALA A N 1
ATOM 1227 C CA . ALA A 1 153 ? -0.655 4.356 18.202 1.00 90.38 153 ALA A CA 1
ATOM 1228 C C . ALA A 1 153 ? 0.703 4.628 17.540 1.00 90.38 153 ALA A C 1
ATOM 1230 O O . ALA A 1 153 ? 1.732 4.682 18.216 1.00 90.38 153 ALA A O 1
ATOM 1231 N N . MET A 1 154 ? 0.697 4.801 16.222 1.00 89.25 154 MET A N 1
ATOM 1232 C CA . MET A 1 154 ? 1.863 5.196 15.426 1.00 89.25 154 MET A CA 1
ATOM 1233 C C . MET A 1 154 ? 1.401 5.940 14.176 1.00 89.25 154 MET A C 1
ATOM 1235 O O . MET A 1 154 ? 0.245 5.838 13.786 1.00 89.25 154 MET A O 1
ATOM 1239 N N . THR A 1 155 ? 2.283 6.662 13.507 1.00 89.62 155 THR A N 1
ATOM 1240 C CA . THR A 1 155 ? 2.017 7.216 12.173 1.00 89.62 155 THR A CA 1
ATOM 1241 C C . THR A 1 155 ? 2.169 6.147 11.093 1.00 89.62 155 THR A C 1
ATOM 1243 O O . THR A 1 155 ? 2.869 5.141 11.264 1.00 89.62 155 THR A O 1
ATOM 1246 N N . TYR A 1 156 ? 1.547 6.362 9.933 1.00 85.44 156 TYR A N 1
ATOM 1247 C CA . TYR A 1 156 ? 1.735 5.452 8.804 1.00 85.44 156 TYR A CA 1
ATOM 1248 C C . TYR A 1 156 ? 3.189 5.413 8.304 1.00 85.44 156 TYR A C 1
ATOM 1250 O O . TYR A 1 156 ? 3.657 4.360 7.867 1.00 85.44 156 TYR A O 1
ATOM 1258 N N . ASP A 1 157 ? 3.931 6.518 8.396 1.00 86.44 157 ASP A N 1
ATOM 1259 C CA . ASP A 1 157 ? 5.356 6.537 8.061 1.00 86.44 157 ASP A CA 1
ATOM 1260 C C . ASP A 1 157 ? 6.203 5.694 9.015 1.00 86.44 157 ASP A C 1
ATOM 1262 O O . ASP A 1 157 ? 7.059 4.946 8.541 1.00 86.44 157 ASP A O 1
ATOM 1266 N N . GLU A 1 158 ? 5.936 5.738 10.322 1.00 86.44 158 GLU A N 1
ATOM 1267 C CA . GLU A 1 158 ? 6.593 4.855 11.294 1.00 86.44 158 GLU A CA 1
ATOM 1268 C C . GLU A 1 158 ? 6.288 3.387 10.991 1.00 86.44 158 GLU A C 1
ATOM 1270 O O . GLU A 1 158 ? 7.209 2.574 10.904 1.00 86.44 158 GLU A O 1
ATOM 1275 N N . TYR A 1 159 ? 5.020 3.055 10.731 1.00 83.12 159 TYR A N 1
ATOM 1276 C CA . TYR A 1 159 ? 4.606 1.710 10.325 1.00 83.12 159 TYR A CA 1
ATOM 1277 C C . TYR A 1 159 ? 5.320 1.244 9.048 1.00 83.12 159 TYR A C 1
ATOM 1279 O O . TYR A 1 159 ? 5.879 0.144 8.986 1.00 83.12 159 TYR A O 1
ATOM 1287 N N . ARG A 1 160 ? 5.346 2.096 8.019 1.00 80.62 160 ARG A N 1
ATOM 1288 C CA . ARG A 1 160 ? 5.984 1.816 6.728 1.00 80.62 160 ARG A CA 1
ATOM 1289 C C . ARG A 1 160 ? 7.492 1.645 6.875 1.00 80.62 160 ARG A C 1
ATOM 1291 O O . ARG A 1 160 ? 8.054 0.722 6.284 1.00 80.62 160 ARG A O 1
ATOM 1298 N N . LEU A 1 161 ? 8.152 2.519 7.633 1.00 80.06 161 LEU A N 1
ATOM 1299 C CA . LEU A 1 161 ? 9.589 2.452 7.886 1.00 80.06 161 LEU A CA 1
ATOM 1300 C C . LEU A 1 161 ? 9.936 1.191 8.677 1.00 80.06 161 LEU A C 1
ATOM 1302 O O . LEU A 1 161 ? 10.871 0.480 8.312 1.00 80.06 161 LEU A O 1
ATOM 1306 N N . PHE A 1 162 ? 9.149 0.875 9.705 1.00 74.75 162 PHE A N 1
ATOM 1307 C CA . PHE A 1 162 ? 9.321 -0.317 10.525 1.00 74.75 162 PHE A CA 1
ATOM 1308 C C . PHE A 1 162 ? 9.270 -1.604 9.691 1.00 74.75 162 PHE A C 1
ATOM 1310 O O . PHE A 1 162 ? 10.175 -2.435 9.804 1.00 74.75 162 PHE A O 1
ATOM 1317 N N . ILE A 1 163 ? 8.271 -1.742 8.810 1.00 73.19 163 ILE A N 1
ATOM 1318 C CA . ILE A 1 163 ? 8.145 -2.903 7.911 1.00 73.19 163 ILE A CA 1
ATOM 1319 C C . ILE A 1 163 ? 9.317 -2.979 6.927 1.00 73.19 163 ILE A C 1
ATOM 1321 O O . ILE A 1 163 ? 9.853 -4.057 6.6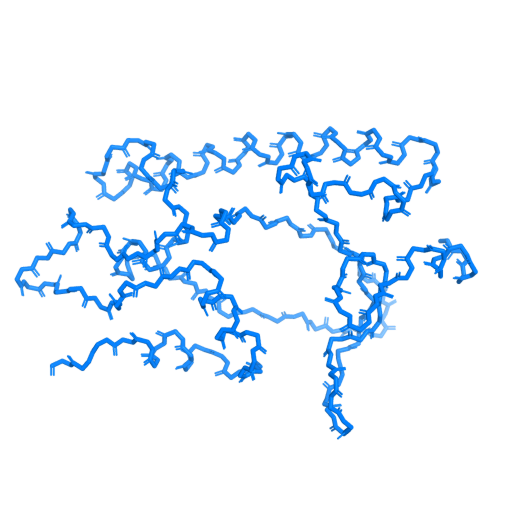74 1.00 73.19 163 ILE A O 1
ATOM 1325 N N . ARG A 1 164 ? 9.747 -1.839 6.376 1.00 69.88 164 ARG A N 1
ATOM 1326 C CA . ARG A 1 164 ? 10.804 -1.792 5.353 1.00 69.88 164 ARG A CA 1
ATOM 1327 C C . ARG A 1 164 ? 12.197 -2.074 5.906 1.00 69.88 164 ARG A C 1
ATOM 1329 O O . ARG A 1 164 ? 12.945 -2.834 5.302 1.00 69.88 164 ARG A O 1
ATOM 1336 N N . MET A 1 165 ? 12.551 -1.487 7.047 1.00 66.50 165 MET A N 1
ATOM 1337 C CA . MET A 1 165 ? 13.912 -1.558 7.597 1.00 66.50 165 MET A CA 1
ATOM 1338 C C . MET A 1 165 ? 14.267 -2.929 8.178 1.00 66.50 165 MET A C 1
ATOM 1340 O O . MET A 1 165 ? 15.432 -3.207 8.436 1.00 66.50 165 MET A O 1
ATOM 1344 N N . ARG A 1 166 ? 13.276 -3.786 8.441 1.00 63.06 166 ARG A N 1
ATOM 1345 C CA . ARG A 1 166 ? 13.475 -5.045 9.173 1.00 63.06 166 ARG A CA 1
ATOM 1346 C C . ARG A 1 166 ? 13.354 -6.302 8.306 1.00 63.06 166 ARG A C 1
ATOM 1348 O O . ARG A 1 166 ? 13.339 -7.399 8.879 1.00 63.06 166 ARG A O 1
ATOM 1355 N N . GLY A 1 167 ? 13.338 -6.127 6.978 1.00 58.19 167 GLY A N 1
ATOM 1356 C CA . GLY A 1 167 ? 13.363 -7.180 5.953 1.00 58.19 167 GLY A CA 1
ATOM 1357 C C . GLY A 1 167 ? 12.104 -8.058 5.923 1.00 58.19 167 GLY A C 1
ATOM 1358 O O . GLY A 1 167 ? 11.194 -7.858 6.722 1.00 58.19 167 GLY A O 1
ATOM 1359 N N . PRO A 1 168 ? 12.014 -9.067 5.044 1.00 56.84 168 PRO A N 1
ATOM 1360 C CA . PRO A 1 168 ? 10.897 -10.009 5.012 1.00 56.84 168 PRO A CA 1
ATOM 1361 C C . PRO A 1 168 ? 11.023 -11.038 6.150 1.00 56.84 168 PRO A C 1
ATOM 1363 O O . PRO A 1 168 ? 11.311 -12.208 5.929 1.00 56.84 168 PRO A O 1
ATOM 1366 N N . ARG A 1 169 ? 10.802 -10.618 7.401 1.00 58.56 169 ARG A N 1
ATOM 1367 C CA . ARG A 1 169 ? 10.693 -11.534 8.560 1.00 58.56 169 ARG A CA 1
ATOM 1368 C C . ARG A 1 169 ? 9.262 -12.012 8.811 1.00 58.56 169 ARG A C 1
ATOM 1370 O O . ARG A 1 169 ? 8.927 -12.454 9.912 1.00 58.56 169 ARG A O 1
ATOM 1377 N N . GLY A 1 170 ? 8.406 -11.902 7.803 1.00 59.91 170 GLY A N 1
ATOM 1378 C CA . GLY A 1 170 ? 7.026 -12.335 7.905 1.00 59.91 170 GLY A CA 1
ATOM 1379 C C . GLY A 1 170 ? 6.199 -11.579 8.955 1.00 59.91 170 GLY A C 1
ATOM 1380 O O . GLY A 1 170 ? 6.499 -10.436 9.308 1.00 59.91 170 GLY A O 1
ATOM 1381 N N . LYS A 1 171 ? 5.168 -12.231 9.506 1.00 59.12 171 LYS A N 1
ATOM 1382 C CA . LYS A 1 171 ? 4.256 -11.661 10.523 1.00 59.12 171 LYS A CA 1
ATOM 1383 C C . LYS A 1 171 ? 4.914 -11.329 11.852 1.00 59.12 171 LYS A C 1
ATOM 1385 O O . LYS A 1 171 ? 4.308 -10.594 12.628 1.00 59.12 171 LYS A O 1
ATOM 1390 N N . SER A 1 172 ? 6.135 -11.804 12.108 1.00 60.97 172 SER A N 1
ATOM 1391 C CA . SER A 1 172 ? 6.865 -11.504 13.347 1.00 60.97 172 SER A CA 1
ATOM 1392 C C . SER A 1 172 ? 6.916 -10.000 13.638 1.00 60.97 172 SER A C 1
ATOM 1394 O O . SER A 1 172 ? 6.871 -9.597 14.792 1.00 60.97 172 SER A O 1
ATOM 1396 N N . GLN A 1 173 ? 6.907 -9.164 12.597 1.00 64.31 173 GLN A N 1
ATOM 1397 C CA . GLN A 1 173 ? 6.910 -7.710 12.717 1.00 64.31 173 GLN A CA 1
ATOM 1398 C C . GLN A 1 173 ? 5.592 -7.163 13.255 1.00 64.31 173 GLN A C 1
ATOM 1400 O O . GLN A 1 173 ? 5.585 -6.474 14.271 1.00 64.31 173 GLN A O 1
ATOM 1405 N N . VAL A 1 174 ? 4.468 -7.496 12.618 1.00 65.00 174 VAL A N 1
ATOM 1406 C CA . VAL A 1 174 ? 3.153 -7.029 13.075 1.00 65.00 174 VAL A CA 1
ATOM 1407 C C . VAL A 1 174 ? 2.805 -7.625 14.438 1.00 65.00 174 VAL A C 1
ATOM 1409 O O . VAL A 1 174 ? 2.188 -6.958 15.261 1.00 65.00 174 VAL A O 1
ATOM 1412 N N . GLU A 1 175 ? 3.243 -8.852 14.707 1.00 70.94 175 GLU A N 1
ATOM 1413 C CA . GLU A 1 175 ? 3.119 -9.484 16.020 1.00 70.94 175 GLU A CA 1
ATOM 1414 C C . GLU A 1 175 ? 3.998 -8.801 17.078 1.00 70.94 175 GLU A C 1
ATOM 1416 O O . GLU A 1 175 ? 3.538 -8.607 18.196 1.00 70.94 175 GLU A O 1
ATOM 1421 N N . SER A 1 176 ? 5.213 -8.355 16.735 1.00 73.00 176 SER A N 1
ATOM 1422 C CA . SER A 1 176 ? 6.094 -7.632 17.669 1.00 73.00 176 SER A CA 1
ATOM 1423 C C . SER A 1 176 ? 5.592 -6.240 18.050 1.00 73.00 176 SER A C 1
ATOM 1425 O O . SER A 1 176 ? 6.005 -5.707 19.072 1.00 73.00 176 SER A O 1
ATOM 1427 N N . MET A 1 177 ? 4.695 -5.659 17.248 1.00 69.31 177 MET A N 1
ATOM 1428 C CA . MET A 1 177 ? 4.014 -4.414 17.605 1.00 69.31 177 MET A CA 1
ATOM 1429 C C . MET A 1 177 ? 2.881 -4.642 18.603 1.00 69.31 177 MET A C 1
ATOM 1431 O O . MET A 1 177 ? 2.264 -3.670 19.026 1.00 69.31 177 MET A O 1
ATOM 1435 N N . LYS A 1 178 ? 2.548 -5.893 18.948 1.00 74.94 178 LYS A N 1
ATOM 1436 C CA . LYS A 1 178 ? 1.481 -6.126 19.908 1.00 74.94 178 LYS A CA 1
ATOM 1437 C C . LYS A 1 178 ? 1.917 -5.711 21.306 1.00 74.94 178 LYS A C 1
ATOM 1439 O O . LYS A 1 178 ? 2.994 -6.101 21.753 1.00 74.94 178 LYS A O 1
ATOM 1444 N N . SER A 1 179 ? 1.070 -4.956 21.997 1.00 67.44 179 SER A N 1
ATOM 1445 C CA . SER A 1 179 ? 1.294 -4.620 23.402 1.00 67.44 179 SER A CA 1
ATOM 1446 C C . SER A 1 179 ? 1.428 -5.906 24.234 1.00 67.44 179 SER A C 1
ATOM 1448 O O . SER A 1 179 ? 0.696 -6.870 23.968 1.00 67.44 179 SER A O 1
ATOM 1450 N N . PRO A 1 180 ? 2.339 -5.954 25.227 1.00 62.28 180 PRO A N 1
ATOM 1451 C CA . PRO A 1 180 ? 2.390 -7.055 26.183 1.00 62.28 180 PRO A CA 1
ATOM 1452 C C . PRO A 1 180 ? 1.013 -7.252 26.829 1.00 62.28 180 PRO A C 1
ATOM 1454 O O . PRO A 1 180 ? 0.333 -6.268 27.125 1.00 62.28 180 PRO A O 1
ATOM 1457 N N . ARG A 1 181 ? 0.597 -8.514 26.980 1.00 53.69 181 ARG A N 1
ATOM 1458 C CA . ARG A 1 181 ? -0.635 -8.864 27.699 1.00 53.69 181 ARG A CA 1
ATOM 1459 C C . ARG A 1 181 ? -0.502 -8.584 29.186 1.00 53.69 181 ARG A C 1
ATOM 1461 O O . ARG A 1 181 ? 0.609 -8.821 29.710 1.00 53.69 181 ARG A O 1
#

Nearest PDB structures (foldseek):
  8y4u-assembly1_A  TM=8.776E-01  e=1.955E-07  Oryza sativa Japonica Group
  8cvh-assembly1_A  TM=8.692E-01  e=1.071E-05  Atropa belladonna
  8cv8-assembly1_A  TM=8.721E-01  e=1.972E-05  Atropa belladonna
  6ttm-assembly1_A  TM=8.878E-01  e=2.769E-05  Datura metel
  6tto-assembly1_A  TM=7.883E-01  e=1.504E-05  Datura metel

Foldseek 3Di:
DPPVLQVQLCDDPVDRAGKDQADDDDDPDDGDRDIDHDADLPDPVRGDVSNQRCPPVCRVVVVNVVVVVVLVVVQCVQQVLQVVLVHDRCPCVQQDDNCFQLLNPDDDDDDDDDDDDPDDDDDDDDDDGDDQAHKGHHHPVNADPVRHTQADIDGNVVVVCQDSVPPPPDCVSVNVRGDDD

Secondary structure (DSSP, 8-state):
--HHHHHTTB-BTTB--EEES----STTPPPPS--EEE---SSGGG--GGGS---STTHHHHHHHHHHHHHHHHHHHHHHHHHHTTS-TTHHHHH--HHHHTTTSS----------SS-------------TT-EE---GGG--SSS---S--EEHHHHHHHHHHT-S-TTHHHHHTSPP-

Sequence (181 aa):
MPMEMKQQYANSPTTYEGYGSRLGVEKGAILDWSDYYFMHYLPSSLKDYKKWPASPSSCREVFDEYGKELVKLSGRLMKVLSLNLGLEETILEKAFGAQVLSNAKYKSVEHRVIVNSDQERVSLAFFYNPKSDIPIEPLKQLVTPEKPALYPAMTYDEYRLFIRMRGPRGKSQVESMKSPR

Solvent-accessible surface area (backbone atoms only — not comparable to full-atom values): 11251 Å² total; per-residue (Å²): 128,60,68,75,63,48,54,71,22,43,40,55,101,89,42,73,55,9,31,48,62,73,83,76,91,57,92,87,61,85,72,70,97,52,75,50,74,38,78,55,73,71,61,70,92,61,42,53,67,80,49,45,60,64,72,58,82,59,41,51,58,52,51,50,53,52,51,53,54,49,51,55,50,50,47,54,51,26,28,53,54,15,43,76,71,75,45,63,47,59,54,44,58,73,53,37,55,62,32,52,35,46,51,59,74,41,74,85,73,92,82,83,88,81,88,68,95,85,64,92,84,86,84,89,86,83,84,90,72,61,62,52,83,44,70,39,38,39,39,70,94,65,42,43,95,93,43,60,67,42,44,65,76,40,35,42,46,57,54,53,47,56,56,61,78,63,54,96,61,64,66,58,58,71,58,66,50,39,56,85,131